Protein AF-A0AA87Y5L2-F1 (afdb_monomer_lite)

InterPro domains:
  IPR007296 Rv2567-like, DUF403 [PF04168] (9-224)
  IPR051680 ATP-dependent Glutamate--Cysteine Ligase Type 2 [PTHR34595] (16-225)

Foldseek 3Di:
DDPPPDDPPLSVLVVVVVVVVVVCVVCVVLNVLSVQLNPPLDDPPDDDDPVSVVVSVVSNVVSVVVVVVCLVPPDDPDPVSLLVQLVVLLVLLLQLLVLVLVQLQDDQPDQCCVSCVSLVNNVVLCVPPVDGDGQLSSLCLQDPPCVRCNHNLVSLCSNLVSQVVVCVPQNHALNVLRVVLSVVSNPDDRVQQRGHNRPVSNVSSVSSNVSSVVSNVRCCVRPPVVVVVVVVVVVD

Sequence (236 aa):
MVSPNEPGLARRQQHLVRIASQLHERLVDNWRALNRMVRPAARPGARPSQSEVMTILDDAASALVTLAGFALDGMTRDLGWRFMSIGRRLERLQFQSVVLQRALAMDENGNLEWLLELSDSIITYRARYRAQPEWLPVLDLLLRDGTNPRSILFQMDGILGALRKIAQTHGACGVELLEPLREEVLVLEPDADLNYANAHLSDLLNRIQVASAALSEQISVQFFSYTDGQQRSRRS

pLDDT: mean 82.39, std 17.87, range [31.11, 98.56]

Organism: NCBI:txid321983

Radius of gyration: 20.11 Å; chains: 1; bounding box: 51×47×49 Å

Secondary structure (DSSP, 8-state):
---TTS--HHHHHHHHHHHHHHTHHHHGGGHHHHHHHTS--S-TTPPPPHHHHHHHHHHHHHHHHHHHHHHHHTS-SSHHHHHHHHHHHHHHHHHHHHHHHHHHTS-TT---HHHHHHTT-HHHHHHHH-S---HHHHHHHHHT-TT-TTSHHHHHHHHHHHHHHHHHHH---SHHHHHHHHHHHHT--HHHHSSTT-HHHHHHHHHHHHHHHHHHHHHHHHHTTTHHHHHHHT--

Structure (mmCIF, N/CA/C/O backbone):
data_AF-A0AA87Y5L2-F1
#
_entry.id   AF-A0AA87Y5L2-F1
#
loop_
_atom_site.group_PDB
_atom_site.id
_atom_site.type_symbol
_atom_site.label_atom_id
_atom_site.label_alt_id
_atom_site.label_comp_id
_atom_site.label_asym_id
_atom_site.label_entity_id
_atom_site.label_seq_id
_atom_site.pdbx_PDB_ins_code
_atom_site.Cartn_x
_atom_site.Cartn_y
_atom_site.Cartn_z
_atom_site.occupancy
_atom_site.B_iso_or_equiv
_atom_site.auth_seq_id
_atom_site.auth_comp_id
_atom_site.auth_asym_id
_atom_site.auth_atom_id
_atom_site.pdbx_PDB_model_num
ATOM 1 N N . MET A 1 1 ? 4.135 23.583 -9.231 1.00 31.11 1 MET A N 1
ATOM 2 C CA . MET A 1 1 ? 3.077 24.499 -8.753 1.00 31.11 1 MET A CA 1
ATOM 3 C C . MET A 1 1 ? 2.273 23.726 -7.714 1.00 31.11 1 MET A C 1
ATOM 5 O O . MET A 1 1 ? 1.552 22.817 -8.090 1.00 31.11 1 MET A O 1
ATOM 9 N N . VAL A 1 2 ? 2.520 23.951 -6.420 1.00 34.78 2 VAL A N 1
ATOM 10 C CA . VAL A 1 2 ? 1.804 23.252 -5.333 1.00 34.78 2 VAL A CA 1
ATOM 11 C C . VAL A 1 2 ? 0.435 23.912 -5.185 1.00 34.78 2 VAL A C 1
ATOM 13 O O . VAL A 1 2 ? 0.368 25.135 -5.059 1.00 34.78 2 VAL A O 1
ATOM 16 N N . SER A 1 3 ? -0.644 23.132 -5.249 1.00 31.17 3 SER A N 1
ATOM 17 C CA . SER A 1 3 ? -2.006 23.641 -5.070 1.00 31.17 3 SER A CA 1
ATOM 18 C C . SER A 1 3 ? -2.150 24.324 -3.699 1.00 31.17 3 SER A C 1
ATOM 20 O O . SER A 1 3 ? -1.793 23.720 -2.687 1.00 31.17 3 SER A O 1
ATOM 22 N N . PRO A 1 4 ? -2.721 25.540 -3.617 1.00 39.78 4 PRO A N 1
ATOM 23 C CA . PRO A 1 4 ? -2.853 26.305 -2.368 1.00 39.78 4 PRO A CA 1
ATOM 24 C C . PRO A 1 4 ? -3.783 25.671 -1.313 1.00 39.78 4 PRO A C 1
ATOM 26 O O . PRO A 1 4 ? -3.906 26.202 -0.211 1.00 39.78 4 PRO A O 1
ATOM 29 N N . ASN A 1 5 ? -4.414 24.533 -1.627 1.00 42.03 5 ASN A N 1
ATOM 30 C CA . ASN A 1 5 ? -5.336 23.812 -0.747 1.00 42.03 5 ASN A CA 1
ATOM 31 C C . ASN A 1 5 ? -4.727 22.606 -0.018 1.00 42.03 5 ASN A C 1
ATOM 33 O O . ASN A 1 5 ? -5.412 22.022 0.820 1.00 42.03 5 ASN A O 1
ATOM 37 N N . GLU A 1 6 ? -3.470 22.226 -0.271 1.00 45.47 6 GLU A N 1
ATOM 38 C CA . GLU A 1 6 ? -2.861 21.161 0.528 1.00 45.47 6 GLU A CA 1
ATOM 39 C C . GLU A 1 6 ? -2.412 21.698 1.896 1.00 45.47 6 GLU A C 1
ATOM 41 O O . GLU A 1 6 ? -1.574 22.603 1.965 1.00 45.47 6 GLU A O 1
ATOM 46 N N . PRO A 1 7 ? -2.932 21.168 3.021 1.00 49.06 7 PRO A N 1
ATOM 47 C CA . PRO A 1 7 ? -2.423 21.538 4.329 1.00 49.06 7 PRO A CA 1
ATOM 48 C C . PRO A 1 7 ? -0.953 21.112 4.414 1.00 49.06 7 PRO A C 1
ATOM 50 O O . PRO A 1 7 ? -0.643 19.920 4.353 1.00 49.06 7 PRO A O 1
ATOM 53 N N . GLY A 1 8 ? -0.054 22.094 4.543 1.00 62.34 8 GLY A N 1
ATOM 54 C CA . GLY A 1 8 ? 1.379 21.856 4.715 1.00 62.34 8 GLY A CA 1
ATOM 55 C C . GLY A 1 8 ? 1.679 21.001 5.951 1.00 62.34 8 GLY A C 1
ATOM 56 O O . GLY A 1 8 ? 0.843 20.876 6.850 1.00 62.34 8 GLY A O 1
ATOM 57 N N . LEU A 1 9 ? 2.887 20.432 6.013 1.00 65.25 9 LEU A N 1
ATOM 58 C CA . LEU A 1 9 ? 3.315 19.492 7.060 1.00 65.25 9 LEU A CA 1
ATOM 59 C C . LEU A 1 9 ? 2.976 19.969 8.482 1.00 65.25 9 LEU A C 1
ATOM 61 O O . LEU A 1 9 ? 2.403 19.210 9.256 1.00 65.25 9 LEU A O 1
ATOM 65 N N . ALA A 1 10 ? 3.228 21.244 8.791 1.00 60.38 10 ALA A N 1
ATOM 66 C CA . ALA A 1 10 ? 2.908 21.834 10.092 1.00 60.38 10 ALA A CA 1
ATOM 67 C C . ALA A 1 10 ? 1.405 21.770 10.429 1.00 60.38 10 ALA A C 1
ATOM 69 O O . ALA A 1 10 ? 1.028 21.460 11.557 1.00 60.38 10 ALA A O 1
ATOM 70 N N . ARG A 1 11 ? 0.524 22.002 9.445 1.00 60.31 11 ARG A N 1
ATOM 71 C CA . ARG A 1 11 ? -0.933 21.911 9.630 1.00 60.31 11 ARG A CA 1
ATOM 72 C C . ARG A 1 11 ? -1.373 20.453 9.809 1.00 60.31 11 ARG A C 1
ATOM 74 O O . ARG A 1 11 ? -2.252 20.197 10.627 1.00 60.31 11 ARG A O 1
ATOM 81 N N . ARG A 1 12 ? -0.743 19.497 9.111 1.00 65.19 12 ARG A N 1
ATOM 82 C CA . ARG A 1 12 ? -0.992 18.053 9.308 1.00 65.19 12 ARG A CA 1
ATOM 83 C C . ARG A 1 12 ? -0.502 17.568 10.678 1.00 65.19 12 ARG A C 1
ATOM 85 O O . ARG A 1 12 ? -1.231 16.849 11.347 1.00 65.19 12 ARG A O 1
ATOM 92 N N . GLN A 1 13 ? 0.661 18.028 11.142 1.00 65.81 13 GLN A N 1
ATOM 93 C CA . GLN A 1 13 ? 1.181 17.746 12.488 1.00 65.81 13 GLN A CA 1
ATOM 94 C C . GLN A 1 13 ? 0.261 18.303 13.582 1.00 65.81 13 GLN A C 1
ATOM 96 O O . GLN A 1 13 ? -0.109 17.584 14.508 1.00 65.81 13 GLN A O 1
ATOM 101 N N . GLN A 1 14 ? -0.176 19.559 13.451 1.00 62.53 14 GLN A N 1
ATOM 102 C CA . GLN A 1 14 ? -1.134 20.172 14.378 1.00 62.53 14 GLN A CA 1
ATOM 103 C C . GLN A 1 14 ? -2.476 19.435 14.387 1.00 62.53 14 GLN A C 1
ATOM 105 O O . GLN A 1 14 ? -3.072 19.244 15.446 1.00 62.53 14 GLN A O 1
ATOM 110 N N . HIS A 1 15 ? -2.946 18.994 13.220 1.00 63.88 15 HIS A N 1
ATOM 111 C CA . HIS A 1 15 ? -4.168 18.208 13.109 1.00 63.88 15 HIS A CA 1
ATOM 112 C C . HIS A 1 15 ? -4.031 16.838 13.786 1.00 63.88 15 HIS A C 1
ATOM 114 O O . HIS A 1 15 ? -4.904 16.465 14.567 1.00 63.88 15 HIS A O 1
ATOM 120 N N . LEU A 1 16 ? -2.913 16.139 13.563 1.00 65.56 16 LEU A N 1
ATOM 121 C CA . LEU A 1 16 ? -2.606 14.854 14.194 1.00 65.56 16 LEU A CA 1
ATOM 122 C C . LEU A 1 16 ? -2.567 14.984 15.717 1.00 65.56 16 LEU A C 1
ATOM 124 O O . LEU A 1 16 ? -3.176 14.178 16.412 1.00 65.56 16 LEU A O 1
ATOM 128 N N . VAL A 1 17 ? -1.937 16.032 16.247 1.00 62.53 17 VAL A N 1
ATOM 129 C CA . VAL A 1 17 ? -1.895 16.261 17.698 1.00 62.53 17 VAL A CA 1
ATOM 130 C C . VAL A 1 17 ? -3.242 16.670 18.267 1.00 62.53 17 VAL A C 1
ATOM 132 O O . VAL A 1 17 ? -3.584 16.234 19.361 1.00 62.53 17 VAL A O 1
ATOM 135 N N . ARG A 1 18 ? -4.049 17.433 17.528 1.00 61.12 18 ARG A N 1
ATOM 136 C CA . ARG A 1 18 ? -5.422 17.748 17.935 1.00 61.12 18 ARG A CA 1
ATOM 137 C C . ARG A 1 18 ? -6.312 16.502 17.988 1.00 61.12 18 ARG A C 1
ATOM 139 O O . ARG A 1 18 ? -7.174 16.421 18.851 1.00 61.12 18 ARG A O 1
ATOM 146 N N . ILE A 1 19 ? -6.121 15.542 17.087 1.00 62.47 19 ILE A N 1
ATOM 147 C CA . ILE A 1 19 ? -6.834 14.257 17.146 1.00 62.47 19 ILE A CA 1
ATOM 148 C C . ILE A 1 19 ? -6.275 13.397 18.288 1.00 62.47 19 ILE A C 1
ATOM 150 O O . ILE A 1 19 ? -7.030 12.833 19.075 1.00 62.47 19 ILE A O 1
ATOM 154 N N . ALA A 1 20 ? -4.952 13.339 18.443 1.00 57.88 20 ALA A N 1
ATOM 155 C CA . ALA A 1 20 ? -4.311 12.571 19.507 1.00 57.88 20 ALA A CA 1
ATOM 156 C C . ALA A 1 20 ? -4.646 13.104 20.913 1.00 57.88 20 ALA A C 1
ATOM 158 O O . ALA A 1 20 ? -4.743 12.323 21.856 1.00 57.88 20 ALA A O 1
ATOM 159 N N . SER A 1 21 ? -4.878 14.412 21.059 1.00 54.91 21 SER A N 1
ATOM 160 C CA . SER A 1 21 ? -5.303 15.038 22.317 1.00 54.91 21 SER A CA 1
ATOM 161 C C . SER A 1 21 ? -6.722 14.648 22.729 1.00 54.91 21 SER A C 1
ATOM 163 O O . SER A 1 21 ? -7.012 14.573 23.919 1.00 54.91 21 SER A O 1
ATOM 165 N N . GLN A 1 22 ? -7.591 14.319 21.771 1.00 53.22 22 GLN A N 1
ATOM 166 C CA . GLN A 1 22 ? -8.923 13.769 22.044 1.00 53.22 22 GLN A CA 1
ATOM 167 C C . GLN A 1 22 ? -8.862 12.305 22.510 1.00 53.22 22 GLN A C 1
ATOM 169 O O . GLN A 1 22 ? -9.808 11.810 23.115 1.00 53.22 22 GLN A O 1
ATOM 174 N N . LEU A 1 23 ? -7.733 11.628 22.280 1.00 52.72 23 LEU A N 1
ATOM 175 C CA . LEU A 1 23 ? -7.451 10.250 22.693 1.00 52.72 23 LEU A CA 1
ATOM 176 C C . LEU A 1 23 ? -6.459 10.183 23.871 1.00 52.72 23 LEU A C 1
ATOM 178 O O . LEU A 1 23 ? -5.861 9.134 24.112 1.00 52.72 23 LEU A O 1
ATOM 182 N N . HIS A 1 24 ? -6.280 11.292 24.603 1.00 48.66 24 HIS A N 1
ATOM 183 C CA . HIS A 1 24 ? -5.260 11.467 25.644 1.00 48.66 24 HIS A CA 1
ATOM 184 C C . HIS A 1 24 ? -5.233 10.329 26.679 1.00 48.66 24 HIS A C 1
ATOM 186 O O . HIS A 1 24 ? -4.154 9.855 27.019 1.00 48.66 24 HIS A O 1
ATOM 192 N N . GLU A 1 25 ? -6.394 9.815 27.102 1.00 52.91 25 GLU A N 1
ATOM 193 C CA . GLU A 1 25 ? -6.503 8.700 28.064 1.00 52.91 25 GLU A CA 1
ATOM 194 C C . GLU A 1 25 ? -5.850 7.393 27.579 1.00 52.91 25 GLU A C 1
ATOM 196 O O . GLU A 1 25 ? -5.416 6.583 28.392 1.00 52.91 25 GLU A O 1
ATOM 201 N N . ARG A 1 26 ? -5.728 7.192 26.261 1.00 53.81 26 ARG A N 1
ATOM 202 C CA . ARG A 1 26 ? -5.111 6.002 25.645 1.00 53.81 26 ARG A CA 1
ATOM 203 C C . ARG A 1 26 ? -3.651 6.215 25.230 1.00 53.81 26 ARG A C 1
ATOM 205 O O . ARG A 1 26 ? -2.996 5.270 24.800 1.00 53.81 26 ARG A O 1
ATOM 212 N N . LEU A 1 27 ? -3.149 7.448 25.324 1.00 55.78 27 LEU A N 1
ATOM 213 C CA . LEU A 1 27 ? -1.828 7.868 24.839 1.00 55.78 27 LEU A CA 1
ATOM 214 C C . LEU A 1 27 ? -0.964 8.512 25.933 1.00 55.78 27 LEU A C 1
ATOM 216 O O . LEU A 1 27 ? 0.071 9.091 25.605 1.00 55.78 27 LEU A O 1
ATOM 220 N N . VAL A 1 28 ? -1.358 8.408 27.208 1.00 55.34 28 VAL A N 1
ATOM 221 C CA . VAL A 1 28 ? -0.691 9.057 28.355 1.00 55.34 28 VAL A CA 1
ATOM 222 C C . VAL A 1 28 ? 0.827 8.825 28.347 1.00 55.34 28 VAL A C 1
ATOM 224 O O . VAL A 1 28 ? 1.592 9.786 28.454 1.00 55.34 28 VAL A O 1
ATOM 227 N N . ASP A 1 29 ? 1.272 7.592 28.092 1.00 55.00 29 ASP A N 1
ATOM 228 C CA . ASP A 1 29 ? 2.701 7.239 28.071 1.00 55.00 29 ASP A CA 1
ATOM 229 C C . ASP A 1 29 ? 3.460 7.802 26.850 1.00 55.00 29 ASP A C 1
ATOM 231 O O . ASP A 1 29 ? 4.673 8.011 26.897 1.00 55.00 29 ASP A O 1
ATOM 235 N N . ASN A 1 30 ? 2.747 8.145 25.772 1.00 58.91 30 ASN A N 1
ATOM 236 C CA . ASN A 1 30 ? 3.315 8.616 24.501 1.00 58.91 30 ASN A CA 1
ATOM 237 C C . ASN A 1 30 ? 3.055 10.098 24.216 1.00 58.91 30 ASN A C 1
ATOM 239 O O . ASN A 1 30 ? 3.535 10.641 23.217 1.00 58.91 30 ASN A O 1
ATOM 243 N N . TRP A 1 31 ? 2.358 10.788 25.118 1.00 62.88 31 TRP A N 1
ATOM 244 C CA . TRP A 1 31 ? 2.086 12.219 25.031 1.00 62.88 31 TRP A CA 1
ATOM 245 C C . TRP A 1 31 ? 3.374 13.044 24.907 1.00 62.88 31 TRP A C 1
ATOM 247 O O . TRP A 1 31 ? 3.427 14.053 24.207 1.00 62.88 31 TRP A O 1
ATOM 257 N N . ARG A 1 32 ? 4.469 12.578 25.522 1.00 62.88 32 ARG A N 1
ATOM 258 C CA . ARG A 1 32 ? 5.801 13.190 25.382 1.00 62.88 32 ARG A CA 1
ATOM 259 C C . ARG A 1 32 ? 6.371 13.072 23.966 1.00 62.88 32 ARG A C 1
ATOM 261 O O . ARG A 1 32 ? 7.026 14.011 23.525 1.00 62.88 32 ARG A O 1
ATOM 268 N N . ALA A 1 33 ? 6.131 11.967 23.258 1.00 64.38 33 ALA A N 1
ATOM 269 C CA . ALA A 1 33 ? 6.569 11.800 21.871 1.00 64.38 33 ALA A CA 1
ATOM 270 C C . ALA A 1 33 ? 5.781 12.724 20.930 1.00 64.38 33 ALA A C 1
ATOM 272 O O . ALA A 1 33 ? 6.383 13.441 20.137 1.00 64.38 33 ALA A O 1
ATOM 273 N N . LEU A 1 34 ? 4.458 12.806 21.104 1.00 64.38 34 LEU A N 1
ATOM 274 C CA . LEU A 1 34 ? 3.600 13.742 20.364 1.00 64.38 34 LEU A CA 1
ATOM 275 C C . LEU A 1 34 ? 3.981 15.206 20.614 1.00 64.38 34 LEU A C 1
ATOM 277 O O . LEU A 1 34 ? 4.082 15.991 19.675 1.00 64.38 34 LEU A O 1
ATOM 281 N N . ASN A 1 35 ? 4.265 15.575 21.865 1.00 66.69 35 ASN A N 1
ATOM 282 C CA . ASN A 1 35 ? 4.694 16.933 22.196 1.00 66.69 35 ASN A CA 1
ATOM 283 C C . ASN A 1 35 ? 6.054 17.296 21.590 1.00 66.69 35 ASN A C 1
ATOM 285 O O . ASN A 1 35 ? 6.278 18.473 21.323 1.00 66.69 35 ASN A O 1
ATOM 289 N N . ARG A 1 36 ? 6.952 16.328 21.349 1.00 65.94 36 ARG A N 1
ATOM 290 C CA . ARG A 1 36 ? 8.207 16.583 20.620 1.00 65.94 36 ARG A CA 1
ATOM 291 C C . ARG A 1 36 ? 7.951 16.952 19.156 1.00 65.94 36 ARG A C 1
ATOM 293 O O . ARG A 1 36 ? 8.591 17.877 18.680 1.00 65.94 36 ARG A O 1
ATOM 300 N N . MET A 1 37 ? 6.953 16.349 18.499 1.00 62.84 37 MET A N 1
ATOM 301 C CA . MET A 1 37 ? 6.578 16.687 17.110 1.00 62.84 37 MET A CA 1
ATOM 302 C C . MET A 1 37 ? 6.060 18.116 16.932 1.00 62.84 37 MET A C 1
ATOM 304 O O . MET A 1 37 ? 6.153 18.670 15.844 1.00 62.84 37 MET A O 1
ATOM 308 N N . VAL A 1 38 ? 5.443 18.688 17.970 1.00 62.25 38 VAL A N 1
ATOM 309 C CA . VAL A 1 38 ? 4.757 19.994 17.895 1.00 62.25 38 VAL A CA 1
ATOM 310 C C . VAL A 1 38 ? 5.613 21.122 18.448 1.00 62.25 38 VAL A C 1
ATOM 312 O O . VAL A 1 38 ? 5.190 22.278 18.425 1.00 62.25 38 VAL A O 1
ATOM 315 N N . ARG A 1 39 ? 6.828 20.830 18.932 1.00 63.47 39 ARG A N 1
ATOM 316 C CA . ARG A 1 39 ? 7.730 21.894 19.370 1.00 63.47 39 ARG A CA 1
ATOM 317 C C . ARG A 1 39 ? 8.013 22.815 18.182 1.00 63.47 39 ARG A C 1
ATOM 319 O O . ARG A 1 39 ? 8.539 22.352 17.172 1.00 63.47 39 ARG A O 1
ATOM 326 N N . PRO A 1 40 ? 7.668 24.112 18.272 1.00 56.47 40 PRO A N 1
ATOM 327 C CA . PRO A 1 40 ? 7.982 25.042 17.205 1.00 56.47 40 PRO A CA 1
ATOM 328 C C . PRO A 1 40 ? 9.503 25.157 17.113 1.00 56.47 40 PRO A C 1
ATOM 330 O O . PRO A 1 40 ? 10.129 25.681 18.031 1.00 56.47 40 PRO A O 1
ATOM 333 N N . ALA A 1 41 ? 10.101 24.666 16.027 1.00 56.31 41 ALA A N 1
ATOM 334 C CA . ALA A 1 41 ? 11.533 24.867 15.802 1.00 56.31 41 ALA A CA 1
ATOM 335 C C . ALA A 1 41 ? 11.844 26.274 15.266 1.00 56.31 41 ALA A C 1
ATOM 337 O O . ALA A 1 41 ? 12.986 26.709 15.325 1.00 56.31 41 ALA A O 1
ATOM 338 N N . ALA A 1 42 ? 10.833 27.003 14.777 1.00 58.16 42 ALA A N 1
ATOM 339 C CA . ALA A 1 42 ? 10.985 28.349 14.236 1.00 58.16 42 ALA A CA 1
ATOM 340 C C . ALA A 1 42 ? 10.257 29.396 15.089 1.00 58.16 42 ALA A C 1
ATOM 342 O O . ALA A 1 42 ? 9.152 29.169 15.591 1.00 58.16 42 ALA A O 1
ATOM 343 N N . ARG A 1 43 ? 10.865 30.583 15.203 1.00 61.34 43 ARG A N 1
ATOM 344 C CA . ARG A 1 43 ? 10.218 31.762 15.793 1.00 61.34 43 ARG A CA 1
ATOM 345 C C . ARG A 1 43 ? 8.995 32.166 14.953 1.00 61.34 43 ARG A C 1
ATOM 347 O O . ARG A 1 43 ? 9.075 32.116 13.723 1.00 61.34 43 ARG A O 1
ATOM 354 N N . PRO A 1 44 ? 7.889 32.617 15.574 1.00 58.78 44 PRO A N 1
ATOM 355 C CA . PRO A 1 44 ? 6.738 33.132 14.837 1.00 58.78 44 PRO A CA 1
ATOM 356 C C . PRO A 1 44 ? 7.167 34.217 13.837 1.00 58.78 44 PRO A C 1
ATOM 358 O O . PRO A 1 44 ? 7.807 35.193 14.222 1.00 58.78 44 PRO A O 1
ATOM 361 N N . GLY A 1 45 ? 6.841 34.032 12.555 1.00 64.00 45 GLY A N 1
ATOM 362 C CA . GLY A 1 45 ? 7.152 34.987 11.482 1.00 64.00 45 GLY A CA 1
ATOM 363 C C . GLY A 1 45 ? 8.503 34.802 10.772 1.00 64.00 45 GLY A C 1
ATOM 364 O O . GLY A 1 45 ? 8.743 35.490 9.783 1.00 64.00 45 GLY A O 1
ATOM 365 N N . ALA A 1 46 ? 9.362 33.872 11.203 1.00 72.00 46 ALA A N 1
ATOM 366 C CA . ALA A 1 46 ? 10.616 33.557 10.513 1.00 72.00 46 ALA A CA 1
ATOM 367 C C . ALA A 1 46 ? 10.460 32.343 9.580 1.00 72.00 46 ALA A C 1
ATOM 369 O O . ALA A 1 46 ? 9.803 31.360 9.929 1.00 72.00 46 ALA A O 1
ATOM 370 N N . ARG A 1 47 ? 11.087 32.386 8.394 1.00 74.62 47 ARG A N 1
ATOM 371 C CA . ARG A 1 47 ? 11.259 31.180 7.569 1.00 74.62 47 ARG A CA 1
ATOM 372 C C . ARG A 1 47 ? 12.353 30.315 8.206 1.00 74.62 47 ARG A C 1
ATOM 374 O O . ARG A 1 47 ? 13.443 30.847 8.411 1.00 74.62 47 ARG A O 1
ATOM 381 N N . PRO A 1 48 ? 12.093 29.031 8.502 1.00 76.12 48 PRO A N 1
ATOM 382 C CA . PRO A 1 48 ? 13.127 28.147 9.016 1.00 76.12 48 PRO A CA 1
ATOM 383 C C . PRO A 1 48 ? 14.233 27.971 7.972 1.00 76.12 48 PRO A C 1
ATOM 385 O O . PRO A 1 48 ? 13.969 27.846 6.773 1.00 76.12 48 PRO A O 1
ATOM 388 N N . SER A 1 49 ? 15.474 27.965 8.437 1.00 83.44 49 SER A N 1
ATOM 389 C CA . SER A 1 49 ? 16.638 27.517 7.682 1.00 83.44 49 SER A CA 1
ATOM 390 C C . SER A 1 49 ? 16.504 26.040 7.304 1.00 83.44 49 SER A C 1
ATOM 392 O O . SER A 1 49 ? 15.750 25.286 7.918 1.00 83.44 49 SER A O 1
ATOM 394 N N . GLN A 1 50 ? 17.273 25.592 6.309 1.00 82.19 50 GLN A N 1
ATOM 395 C CA . GLN A 1 50 ? 17.292 24.182 5.908 1.00 82.19 50 GLN A CA 1
ATOM 396 C C . GLN A 1 50 ? 17.627 23.250 7.086 1.00 82.19 50 GLN A C 1
ATOM 398 O O . GLN A 1 50 ? 16.981 22.222 7.245 1.00 82.19 50 GLN A O 1
ATOM 403 N N . SER A 1 51 ? 18.581 23.635 7.939 1.00 83.31 51 SER A N 1
ATOM 404 C CA . SER A 1 51 ? 18.958 22.868 9.137 1.00 83.31 51 SER A CA 1
ATOM 405 C C . SER A 1 51 ? 17.806 22.746 10.144 1.00 83.31 51 SER A C 1
ATOM 407 O O . SER A 1 51 ? 17.542 21.665 10.672 1.00 83.31 51 SER A O 1
ATOM 409 N N . GLU A 1 52 ? 17.049 23.828 10.354 1.00 80.75 52 GLU A N 1
ATOM 410 C CA . GLU A 1 52 ? 15.858 23.805 11.211 1.00 80.75 52 GLU A CA 1
ATOM 411 C C . GLU A 1 52 ? 14.755 22.925 10.611 1.00 80.75 52 GLU A C 1
ATOM 413 O O . GLU A 1 52 ? 14.127 22.161 11.340 1.00 80.75 52 GLU A O 1
ATOM 418 N N . VAL A 1 53 ? 14.542 22.971 9.289 1.00 80.94 53 VAL A N 1
ATOM 419 C CA . VAL A 1 53 ? 13.588 22.078 8.607 1.00 80.94 53 VAL A CA 1
ATOM 420 C C . VAL A 1 53 ? 13.993 20.613 8.766 1.00 80.94 53 VAL A C 1
ATOM 422 O O . VAL A 1 53 ? 13.135 19.794 9.084 1.00 80.94 53 VAL A O 1
ATOM 425 N N . MET A 1 54 ? 15.276 20.284 8.595 1.00 80.31 54 MET A N 1
ATOM 426 C CA . MET A 1 54 ? 15.773 18.917 8.793 1.00 80.31 54 MET A CA 1
ATOM 427 C C . MET A 1 54 ? 15.553 18.448 10.231 1.00 80.31 54 MET A C 1
ATOM 429 O O . MET A 1 54 ? 14.979 17.386 10.437 1.00 80.31 54 MET A O 1
ATOM 433 N N . THR A 1 55 ? 15.876 19.287 11.218 1.00 81.44 55 THR A N 1
ATOM 434 C CA . THR A 1 55 ? 15.623 18.980 12.636 1.00 81.44 55 THR A CA 1
ATOM 435 C C . THR A 1 55 ? 14.138 18.710 12.907 1.00 81.44 55 THR A C 1
ATOM 437 O O . THR A 1 55 ? 13.801 17.740 13.579 1.00 81.44 55 THR A O 1
ATOM 440 N N . ILE A 1 56 ? 13.228 19.522 12.347 1.00 78.00 56 ILE A N 1
ATOM 441 C CA . ILE A 1 56 ? 11.775 19.303 12.480 1.00 78.00 56 ILE A CA 1
ATOM 442 C C . ILE A 1 56 ? 11.362 17.951 11.891 1.00 78.00 56 ILE A C 1
ATOM 444 O O . ILE A 1 56 ? 10.524 17.253 12.467 1.00 78.00 56 ILE A O 1
ATOM 448 N N . LEU A 1 57 ? 11.892 17.605 10.716 1.00 79.56 57 LEU A N 1
ATOM 449 C CA . LEU A 1 57 ? 11.578 16.348 10.043 1.00 79.56 57 LEU A CA 1
ATOM 450 C C . LEU A 1 57 ? 12.094 15.151 10.843 1.00 79.56 57 LEU A C 1
ATOM 452 O O . LEU A 1 57 ? 11.343 14.192 11.018 1.00 79.56 57 LEU A O 1
ATOM 456 N N . ASP A 1 58 ? 13.307 15.235 11.384 1.00 80.19 58 ASP A N 1
ATOM 457 C CA . ASP A 1 58 ? 13.915 14.186 12.205 1.00 80.19 58 ASP A CA 1
ATOM 458 C C . ASP A 1 58 ? 13.150 13.981 13.520 1.00 80.19 58 ASP A C 1
ATOM 460 O O . ASP A 1 58 ? 12.825 12.846 13.884 1.00 80.19 58 ASP A O 1
ATOM 464 N N . ASP A 1 59 ? 12.768 15.065 14.201 1.00 78.69 59 ASP A N 1
ATOM 465 C CA . ASP A 1 59 ? 11.948 15.003 15.416 1.00 78.69 59 ASP A CA 1
ATOM 466 C C . ASP A 1 59 ? 10.566 14.396 15.134 1.00 78.69 59 ASP A C 1
ATOM 468 O O . ASP A 1 59 ? 10.066 13.560 15.899 1.00 78.69 59 ASP A O 1
ATOM 472 N N . ALA A 1 60 ? 9.947 14.777 14.012 1.00 76.69 60 ALA A N 1
ATOM 473 C CA . ALA A 1 60 ? 8.673 14.218 13.581 1.00 76.69 60 ALA A CA 1
ATOM 474 C C . ALA A 1 60 ? 8.792 12.726 13.247 1.00 76.69 60 ALA A C 1
ATOM 476 O O . ALA A 1 60 ? 7.962 11.933 13.697 1.00 76.69 60 ALA A O 1
ATOM 477 N N . ALA A 1 61 ? 9.827 12.331 12.506 1.00 78.31 61 ALA A N 1
ATOM 478 C CA . ALA A 1 61 ? 10.089 10.942 12.152 1.00 78.31 61 ALA A CA 1
ATOM 479 C C . ALA A 1 61 ? 10.333 10.087 13.403 1.00 78.31 61 ALA A C 1
ATOM 481 O O . ALA A 1 61 ? 9.695 9.048 13.574 1.00 78.31 61 ALA A O 1
ATOM 482 N N . SER A 1 62 ? 11.177 10.555 14.324 1.00 78.62 62 SER A N 1
ATOM 483 C CA . SER A 1 62 ? 11.490 9.872 15.585 1.00 78.62 62 SER A CA 1
ATOM 484 C C . SER A 1 62 ? 10.243 9.632 16.443 1.00 78.62 62 SER A C 1
ATOM 486 O O . SER A 1 62 ? 10.007 8.533 16.962 1.00 78.62 62 SER A O 1
ATOM 488 N N . ALA A 1 63 ? 9.375 10.636 16.553 1.00 74.56 63 ALA A N 1
ATOM 489 C CA . ALA A 1 63 ? 8.124 10.498 17.281 1.00 74.56 63 ALA A CA 1
ATOM 490 C C . ALA A 1 63 ? 7.121 9.568 16.583 1.00 74.56 63 ALA A C 1
ATOM 492 O O . ALA A 1 63 ? 6.465 8.780 17.265 1.00 74.56 63 ALA A O 1
ATOM 493 N N . LEU A 1 64 ? 7.024 9.601 15.250 1.00 76.31 64 LEU A N 1
ATOM 494 C CA . LEU A 1 64 ? 6.191 8.666 14.486 1.00 76.31 64 LEU A CA 1
ATOM 495 C C . LEU A 1 64 ? 6.672 7.221 14.645 1.00 76.31 64 LEU A C 1
ATOM 497 O O . LEU A 1 64 ? 5.843 6.332 14.833 1.00 76.31 64 LEU A O 1
ATOM 501 N N . VAL A 1 65 ? 7.987 6.982 14.639 1.00 78.88 65 VAL A N 1
ATOM 502 C CA . VAL A 1 65 ? 8.578 5.661 14.916 1.00 78.88 65 VAL A CA 1
ATOM 503 C C . VAL A 1 65 ? 8.232 5.201 16.331 1.00 78.88 65 VAL A C 1
ATOM 505 O O . VAL A 1 65 ? 7.779 4.073 16.515 1.00 78.88 65 VAL A O 1
ATOM 508 N N . THR A 1 66 ? 8.359 6.088 17.321 1.00 77.69 66 THR A N 1
ATOM 509 C CA . THR A 1 66 ? 7.993 5.789 18.716 1.00 77.69 66 THR A CA 1
ATOM 510 C C . THR A 1 66 ? 6.510 5.412 18.835 1.00 77.69 66 THR A C 1
ATOM 512 O O . THR A 1 66 ? 6.166 4.391 19.430 1.00 77.69 66 THR A O 1
ATOM 515 N N . LEU A 1 67 ? 5.620 6.203 18.227 1.00 73.50 67 LEU A N 1
ATOM 516 C CA . LEU A 1 67 ? 4.178 5.945 18.219 1.00 73.50 67 LEU A CA 1
ATOM 517 C C . LEU A 1 67 ? 3.824 4.652 17.480 1.00 73.50 67 LEU A C 1
ATOM 519 O O . LEU A 1 67 ? 2.933 3.923 17.915 1.00 73.50 67 LEU A O 1
ATOM 523 N N . ALA A 1 68 ? 4.513 4.352 16.377 1.00 76.81 68 ALA A N 1
ATOM 524 C CA . ALA A 1 68 ? 4.325 3.114 15.633 1.00 76.81 68 ALA A CA 1
ATOM 525 C C . ALA A 1 68 ? 4.734 1.889 16.462 1.00 76.81 68 ALA A C 1
ATOM 527 O O . ALA A 1 68 ? 3.986 0.913 16.471 1.00 76.81 68 ALA A O 1
ATOM 528 N N . GLY A 1 69 ? 5.854 1.956 17.191 1.00 77.75 69 GLY A N 1
ATOM 529 C CA . GLY A 1 69 ? 6.288 0.901 18.112 1.00 77.75 69 GLY A CA 1
ATOM 530 C C . GLY A 1 69 ? 5.265 0.648 19.219 1.00 77.75 69 GLY A C 1
ATOM 531 O O . GLY A 1 69 ? 4.843 -0.484 19.434 1.00 77.75 69 GLY A O 1
ATOM 532 N N . PHE A 1 70 ? 4.748 1.710 19.841 1.00 75.06 70 PHE A N 1
ATOM 533 C CA . PHE A 1 70 ? 3.670 1.567 20.822 1.00 75.06 70 PHE A CA 1
ATOM 534 C C . PHE A 1 70 ? 2.397 0.959 20.224 1.00 75.06 70 PHE A C 1
ATOM 536 O O . PHE A 1 70 ? 1.793 0.070 20.817 1.00 75.06 70 PHE A O 1
ATOM 543 N N . ALA A 1 71 ? 1.969 1.427 19.051 1.00 74.00 71 ALA A N 1
ATOM 544 C CA . ALA A 1 71 ? 0.786 0.879 18.397 1.00 74.00 71 ALA A CA 1
ATOM 545 C C . ALA A 1 71 ? 0.964 -0.601 18.027 1.00 74.00 71 ALA A C 1
ATOM 547 O O . ALA A 1 71 ? -0.021 -1.333 17.957 1.00 74.00 71 ALA A O 1
ATOM 548 N N . LEU A 1 72 ? 2.196 -1.038 17.765 1.00 75.19 72 LEU A N 1
ATOM 549 C CA . LEU A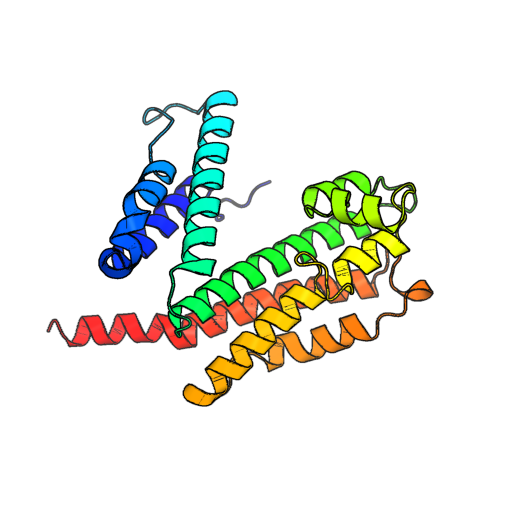 1 72 ? 2.509 -2.427 17.455 1.00 75.19 72 LEU A CA 1
ATOM 550 C C . LEU A 1 72 ? 2.460 -3.318 18.706 1.00 75.19 72 LEU A C 1
ATOM 552 O O . LEU A 1 72 ? 1.817 -4.369 18.661 1.00 75.19 72 LEU A O 1
ATOM 556 N N . ASP A 1 73 ? 3.077 -2.877 19.806 1.00 77.06 73 ASP A N 1
ATOM 557 C CA . ASP A 1 73 ? 3.317 -3.724 20.984 1.00 77.06 73 ASP A CA 1
ATOM 558 C C . ASP A 1 73 ? 2.348 -3.467 22.147 1.00 77.06 73 ASP A C 1
ATOM 560 O O . ASP A 1 73 ? 1.925 -4.402 22.828 1.00 77.06 73 ASP A O 1
ATOM 564 N N . GLY A 1 74 ? 1.984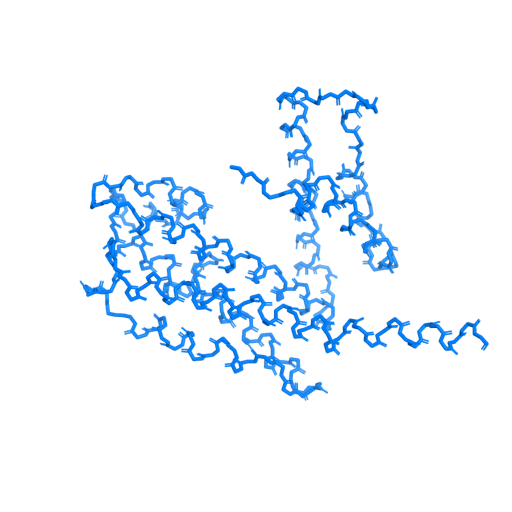 -2.206 22.384 1.00 69.12 74 GLY A N 1
ATOM 565 C CA . GLY A 1 74 ? 1.237 -1.769 23.568 1.00 69.12 74 GLY A CA 1
ATOM 566 C C . GLY A 1 74 ? -0.271 -1.627 23.365 1.00 69.12 74 GLY A C 1
ATOM 567 O O . GLY A 1 74 ? -1.032 -1.647 24.333 1.00 69.12 74 GLY A O 1
ATOM 568 N N . MET A 1 75 ? -0.738 -1.486 22.124 1.00 75.25 75 MET A N 1
ATOM 569 C CA . MET A 1 75 ? -2.157 -1.260 21.854 1.00 75.25 75 MET A CA 1
ATOM 570 C C . MET A 1 75 ? -2.937 -2.582 21.803 1.00 75.25 75 MET A C 1
ATOM 572 O O . MET A 1 75 ? -2.574 -3.528 21.100 1.00 75.25 75 MET A O 1
ATOM 576 N N . THR A 1 76 ? -4.061 -2.644 22.524 1.00 79.75 76 THR A N 1
ATOM 577 C CA . THR A 1 76 ? -5.005 -3.763 22.385 1.00 79.75 76 THR A CA 1
ATOM 578 C C . THR A 1 76 ? -5.502 -3.818 20.942 1.00 79.75 76 THR A C 1
ATOM 580 O O . THR A 1 76 ? -5.761 -2.783 20.335 1.00 79.75 76 THR A O 1
ATOM 583 N N . ARG A 1 77 ? -5.662 -5.026 20.389 1.00 84.25 77 ARG A N 1
ATOM 584 C CA . ARG A 1 77 ? -6.060 -5.276 18.986 1.00 84.25 77 ARG A CA 1
ATOM 585 C C . ARG A 1 77 ? -7.562 -5.023 18.748 1.00 84.25 77 ARG A C 1
ATOM 587 O O . ARG A 1 77 ? -8.256 -5.833 18.125 1.00 84.25 77 ARG A O 1
ATOM 594 N N . ASP A 1 78 ? -8.050 -3.914 19.294 1.00 84.12 78 A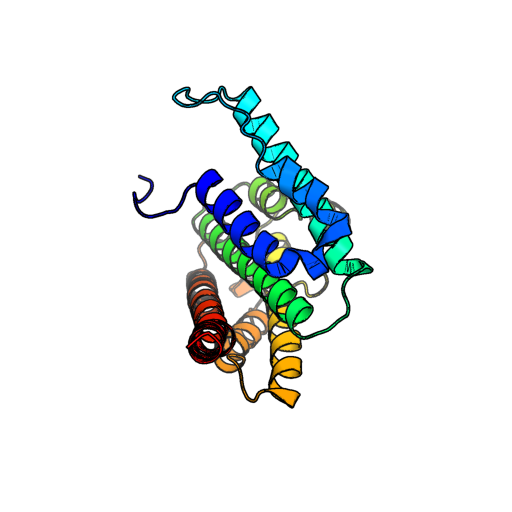SP A N 1
ATOM 595 C CA . ASP A 1 78 ? -9.419 -3.422 19.229 1.00 84.12 78 ASP A CA 1
ATOM 596 C C . ASP A 1 78 ? -9.705 -2.705 17.896 1.00 84.12 78 ASP A C 1
ATOM 598 O O . ASP A 1 78 ? -8.889 -2.694 16.968 1.00 84.12 78 ASP A O 1
ATOM 602 N N . LEU A 1 79 ? -10.903 -2.130 17.772 1.00 85.81 79 LEU A N 1
ATOM 603 C CA . LEU A 1 79 ? -11.336 -1.445 16.556 1.00 85.81 79 LEU A CA 1
ATOM 604 C C . LEU A 1 79 ? -10.458 -0.222 16.221 1.00 85.81 79 LEU A C 1
ATOM 606 O O . LEU A 1 79 ? -10.127 -0.006 15.056 1.00 85.81 79 LEU A O 1
ATOM 610 N N . GLY A 1 80 ? -10.011 0.528 17.233 1.00 83.25 80 GLY A N 1
ATOM 611 C CA . GLY A 1 80 ? -9.128 1.679 17.041 1.00 83.25 80 GLY A CA 1
ATOM 612 C C . GLY A 1 80 ? -7.782 1.271 16.444 1.00 83.25 80 GLY A C 1
ATOM 613 O O . GLY A 1 80 ? -7.296 1.910 15.507 1.00 83.25 80 GLY A O 1
ATOM 614 N N . TRP A 1 81 ? -7.211 0.159 16.917 1.00 86.31 81 TRP A N 1
ATOM 615 C CA . TRP A 1 81 ? -5.965 -0.380 16.367 1.00 86.31 81 TRP A CA 1
ATOM 616 C C . TRP A 1 81 ? -6.117 -0.795 14.902 1.00 86.31 81 TRP A C 1
ATOM 618 O O . TRP A 1 81 ? -5.217 -0.571 14.086 1.00 86.31 81 TRP A O 1
ATOM 628 N N . ARG A 1 82 ? -7.267 -1.381 14.546 1.00 89.00 82 ARG A N 1
ATOM 629 C CA . ARG A 1 82 ? -7.567 -1.795 13.167 1.00 89.00 82 ARG A CA 1
ATOM 630 C C . ARG A 1 82 ? -7.676 -0.597 12.237 1.00 89.00 82 ARG A C 1
ATOM 632 O O . ARG A 1 82 ? -7.022 -0.615 11.200 1.00 89.00 82 ARG A O 1
ATOM 639 N N . PHE A 1 83 ? -8.417 0.447 12.613 1.00 89.94 83 PHE A N 1
ATOM 640 C CA . PHE A 1 83 ? -8.524 1.659 11.795 1.00 89.94 83 PHE A CA 1
ATOM 641 C C . PHE A 1 83 ? -7.186 2.374 11.636 1.00 89.94 83 PHE A C 1
ATOM 643 O O . PHE A 1 83 ? -6.822 2.729 10.519 1.00 89.94 83 PHE A O 1
ATOM 650 N N . MET A 1 84 ? -6.403 2.502 12.710 1.00 86.88 84 MET A N 1
ATOM 651 C CA . MET A 1 84 ? -5.051 3.060 12.626 1.00 86.88 84 MET A CA 1
ATOM 652 C C . MET A 1 84 ? -4.161 2.231 11.686 1.00 86.88 84 MET A C 1
ATOM 654 O O . MET A 1 84 ? -3.411 2.776 10.876 1.00 86.88 84 MET A O 1
ATOM 658 N N . SER A 1 85 ? -4.246 0.903 11.782 1.00 89.19 85 SER A N 1
ATOM 659 C CA . SER A 1 85 ? -3.493 0.002 10.913 1.00 89.19 85 SER A CA 1
ATOM 660 C C . SER A 1 85 ? -3.928 0.116 9.454 1.00 89.19 85 SER A C 1
ATOM 662 O O . SER A 1 85 ? -3.059 0.143 8.589 1.00 89.19 85 SER A O 1
ATOM 664 N N . ILE A 1 86 ? -5.229 0.230 9.173 1.00 94.06 86 ILE A N 1
ATOM 665 C CA . ILE A 1 86 ? -5.753 0.460 7.820 1.00 94.06 86 ILE A CA 1
ATOM 666 C C . ILE A 1 86 ? -5.269 1.809 7.283 1.00 94.06 86 ILE A C 1
ATOM 668 O O . ILE A 1 86 ? -4.704 1.838 6.197 1.00 94.06 86 ILE A O 1
ATOM 672 N N . GLY A 1 87 ? -5.399 2.894 8.053 1.00 92.19 87 GLY A N 1
ATOM 673 C CA . GLY A 1 87 ? -4.972 4.235 7.640 1.00 92.19 87 GLY A CA 1
ATOM 674 C C . GLY A 1 87 ? -3.501 4.281 7.225 1.00 92.19 87 GLY A C 1
ATOM 675 O O . GLY A 1 87 ? -3.186 4.701 6.116 1.00 92.19 87 GLY A O 1
ATOM 676 N N . ARG A 1 88 ? -2.594 3.723 8.041 1.00 90.88 88 ARG A N 1
ATOM 677 C CA . ARG A 1 88 ? -1.164 3.641 7.681 1.00 90.88 88 ARG A CA 1
ATOM 678 C C . ARG A 1 88 ? -0.906 2.831 6.413 1.00 90.88 88 ARG A C 1
ATOM 680 O O . ARG A 1 88 ? 0.027 3.130 5.672 1.00 90.88 88 ARG A O 1
ATOM 687 N N . ARG A 1 89 ? -1.664 1.755 6.200 1.00 95.69 89 ARG A N 1
ATOM 688 C CA . ARG A 1 89 ? -1.519 0.918 5.004 1.00 95.69 89 ARG A CA 1
ATOM 689 C C . ARG A 1 89 ? -2.053 1.633 3.767 1.00 95.69 89 ARG A C 1
ATOM 691 O O . ARG A 1 89 ? -1.415 1.544 2.728 1.00 95.69 89 ARG A O 1
ATOM 698 N N . LEU A 1 90 ? -3.149 2.383 3.889 1.00 96.75 90 LEU A N 1
ATOM 699 C CA . LEU A 1 90 ? -3.686 3.226 2.818 1.00 96.75 90 LEU A CA 1
ATOM 700 C C . LEU A 1 90 ? -2.698 4.322 2.419 1.00 96.75 90 LEU A C 1
ATOM 702 O O . LEU A 1 90 ? -2.414 4.464 1.237 1.00 96.75 90 LEU A O 1
ATOM 706 N N . GLU A 1 91 ? -2.108 5.030 3.384 1.00 93.56 91 GLU A N 1
ATOM 707 C CA . GLU A 1 91 ? -1.086 6.048 3.104 1.00 93.56 91 GLU A CA 1
ATOM 708 C C . GLU A 1 91 ? 0.117 5.456 2.356 1.00 93.56 91 GLU A C 1
ATOM 710 O O . GLU A 1 91 ? 0.581 6.023 1.368 1.00 93.56 91 GLU A O 1
ATOM 715 N N . ARG A 1 92 ? 0.601 4.282 2.788 1.00 94.88 92 ARG A N 1
ATOM 716 C CA . ARG A 1 92 ? 1.696 3.571 2.108 1.00 94.88 92 ARG A CA 1
ATOM 717 C C . ARG A 1 92 ? 1.300 3.112 0.711 1.00 94.88 92 ARG A C 1
ATOM 719 O O . ARG A 1 92 ? 2.079 3.302 -0.213 1.00 94.88 92 ARG A O 1
ATOM 726 N N . LEU A 1 93 ? 0.112 2.529 0.558 1.00 97.75 93 LEU A N 1
ATOM 727 C CA . LEU A 1 93 ? -0.419 2.077 -0.728 1.00 97.75 93 LEU A CA 1
ATOM 728 C C . LEU A 1 93 ? -0.505 3.240 -1.724 1.00 97.75 93 LEU A C 1
ATOM 730 O O . LEU A 1 93 ? -0.074 3.107 -2.868 1.00 97.75 93 LEU A O 1
ATOM 734 N N . GLN A 1 94 ? -1.007 4.388 -1.271 1.00 97.25 94 GLN A N 1
ATOM 735 C CA . GLN A 1 94 ? -1.127 5.596 -2.081 1.00 97.25 94 GLN A CA 1
ATOM 736 C C . GLN A 1 94 ? 0.236 6.152 -2.485 1.00 97.25 94 GLN A C 1
ATOM 738 O O . GLN A 1 94 ? 0.496 6.422 -3.656 1.00 97.25 94 GLN A O 1
ATOM 743 N N . PHE A 1 95 ? 1.140 6.284 -1.515 1.00 95.75 95 PHE A N 1
ATOM 744 C CA . PHE A 1 95 ? 2.505 6.725 -1.773 1.00 95.75 95 PHE A CA 1
ATOM 745 C C . PHE A 1 95 ? 3.197 5.828 -2.803 1.00 95.75 95 PHE A C 1
ATOM 747 O O . PHE A 1 95 ? 3.724 6.324 -3.798 1.00 95.75 95 PHE A O 1
ATOM 754 N N . GLN A 1 96 ? 3.125 4.513 -2.604 1.00 97.38 96 GLN A N 1
ATOM 755 C CA . GLN A 1 96 ? 3.754 3.537 -3.483 1.00 97.38 96 GLN A CA 1
ATOM 756 C C . GLN A 1 96 ? 3.163 3.581 -4.894 1.00 97.38 96 GLN A C 1
ATOM 758 O O . GLN A 1 96 ? 3.905 3.526 -5.871 1.00 97.38 96 GLN A O 1
ATOM 763 N N . SER A 1 97 ? 1.845 3.769 -5.012 1.00 97.50 97 SER A N 1
ATOM 764 C CA . SER A 1 97 ? 1.166 3.904 -6.305 1.00 97.50 97 SER A CA 1
ATOM 765 C C . SER A 1 97 ? 1.647 5.132 -7.078 1.00 97.50 97 SER A C 1
ATOM 767 O O . SER A 1 97 ? 1.920 5.039 -8.273 1.00 97.50 97 SER A O 1
ATOM 769 N N . VAL A 1 98 ? 1.806 6.275 -6.404 1.00 96.19 98 VAL A N 1
ATOM 770 C CA . VAL A 1 98 ? 2.333 7.505 -7.018 1.00 96.19 98 VAL A CA 1
ATOM 771 C C . VAL A 1 98 ? 3.787 7.329 -7.442 1.00 96.19 98 VAL A C 1
ATOM 773 O O . VAL A 1 98 ? 4.155 7.700 -8.554 1.00 96.19 98 VAL A O 1
ATOM 776 N N . VAL A 1 99 ? 4.621 6.770 -6.568 1.00 96.06 99 VAL A N 1
ATOM 777 C CA . VAL A 1 99 ? 6.051 6.579 -6.826 1.00 96.06 99 VAL A CA 1
ATOM 778 C C . VAL A 1 99 ? 6.280 5.634 -8.010 1.00 96.06 99 VAL A C 1
ATOM 780 O O . VAL A 1 99 ? 7.066 5.958 -8.901 1.00 96.06 99 VAL A O 1
ATOM 783 N N . LEU A 1 100 ? 5.535 4.529 -8.085 1.00 97.19 100 LEU A N 1
ATOM 784 C CA . LEU A 1 100 ? 5.589 3.601 -9.216 1.00 97.19 100 LEU A CA 1
ATOM 785 C C . LEU A 1 100 ? 5.106 4.249 -10.520 1.00 97.19 100 LEU A C 1
ATOM 787 O O . LEU A 1 100 ? 5.766 4.096 -11.540 1.00 97.19 100 LEU A O 1
ATOM 791 N N . GLN A 1 101 ? 4.032 5.046 -10.500 1.00 96.31 101 GLN A N 1
ATOM 792 C CA . GLN A 1 101 ? 3.598 5.797 -11.690 1.00 96.31 101 GLN A CA 1
ATOM 793 C C . GLN A 1 101 ? 4.672 6.771 -12.191 1.00 96.31 101 GLN A C 1
ATOM 795 O O . GLN A 1 101 ? 4.849 6.935 -13.396 1.00 96.31 101 GLN A O 1
ATOM 800 N N . ARG A 1 102 ? 5.408 7.425 -11.280 1.00 95.00 102 ARG A N 1
ATOM 801 C CA . ARG A 1 102 ? 6.531 8.298 -11.659 1.00 95.00 102 ARG A CA 1
ATOM 802 C C . ARG A 1 102 ? 7.670 7.514 -12.288 1.00 95.00 102 ARG A C 1
ATOM 804 O O . ARG A 1 102 ? 8.243 8.003 -13.254 1.00 95.00 102 ARG A O 1
ATOM 811 N N . ALA A 1 103 ? 7.962 6.325 -11.766 1.00 95.19 103 ALA A N 1
ATOM 812 C CA . ALA A 1 103 ? 8.940 5.441 -12.372 1.00 95.19 103 ALA A CA 1
ATOM 813 C C . ALA A 1 103 ? 8.498 5.020 -13.773 1.00 95.19 103 ALA A C 1
ATOM 815 O O . ALA A 1 103 ? 9.236 5.259 -14.712 1.00 95.19 103 ALA A O 1
ATOM 816 N N . LEU A 1 104 ? 7.277 4.511 -13.958 1.00 95.12 104 LEU A N 1
ATOM 817 C CA . LEU A 1 104 ? 6.793 4.030 -15.262 1.00 95.12 104 LEU A CA 1
ATOM 818 C C . LEU A 1 104 ? 6.785 5.090 -16.375 1.00 95.12 104 LEU A C 1
ATOM 820 O O . LEU A 1 104 ? 6.766 4.727 -17.547 1.00 95.12 104 LEU A O 1
ATOM 824 N N . ALA A 1 105 ? 6.814 6.379 -16.026 1.00 93.56 105 ALA A N 1
ATOM 825 C CA . ALA A 1 105 ? 6.963 7.479 -16.978 1.00 93.56 105 ALA A CA 1
ATOM 826 C C . ALA A 1 105 ? 8.413 7.698 -17.469 1.00 93.56 105 ALA A C 1
ATOM 828 O O . ALA A 1 105 ? 8.638 8.536 -18.342 1.00 93.56 105 ALA A O 1
ATOM 829 N N . MET A 1 106 ? 9.392 7.000 -16.889 1.00 92.75 106 MET A N 1
ATOM 830 C CA . MET A 1 106 ? 10.787 6.977 -17.329 1.00 92.75 106 MET A CA 1
ATOM 831 C C . MET A 1 106 ? 10.958 6.042 -18.532 1.00 92.75 106 MET A C 1
ATOM 833 O O . MET A 1 106 ? 10.134 5.163 -18.780 1.00 92.75 106 MET A O 1
ATOM 837 N N . ASP A 1 107 ? 12.045 6.239 -19.276 1.00 90.25 107 ASP A N 1
ATOM 838 C CA . ASP A 1 107 ? 12.452 5.315 -20.332 1.00 90.25 107 ASP A CA 1
ATOM 839 C C . ASP A 1 107 ? 13.136 4.056 -19.766 1.00 90.25 107 ASP A C 1
ATOM 841 O O . ASP A 1 107 ? 13.337 3.903 -18.556 1.00 90.25 107 ASP A O 1
ATOM 845 N N . GLU A 1 108 ? 13.513 3.148 -20.664 1.00 89.31 108 GLU A N 1
ATOM 846 C CA . GLU A 1 108 ? 14.150 1.875 -20.326 1.00 89.31 108 GLU A CA 1
ATOM 847 C C . GLU A 1 108 ? 15.457 2.013 -19.539 1.00 89.31 108 GLU A C 1
ATOM 849 O O . GLU A 1 108 ? 15.765 1.154 -18.716 1.00 89.31 108 GLU A O 1
ATOM 854 N N . ASN A 1 109 ? 16.191 3.111 -19.744 1.00 88.12 109 ASN A N 1
ATOM 855 C CA . ASN A 1 109 ? 17.489 3.384 -19.127 1.00 88.12 109 ASN A CA 1
ATOM 856 C C . ASN A 1 109 ? 17.351 4.180 -17.821 1.00 88.12 109 ASN A C 1
ATOM 858 O O . ASN A 1 109 ? 18.343 4.657 -17.258 1.00 88.12 109 ASN A O 1
ATOM 862 N N . GLY A 1 110 ? 16.123 4.341 -17.327 1.00 87.00 110 GLY A N 1
ATOM 863 C CA . GLY A 1 110 ? 15.848 4.985 -16.062 1.00 87.00 110 GLY A CA 1
ATOM 864 C C . GLY A 1 110 ? 16.584 4.317 -14.897 1.00 87.00 110 GLY A C 1
ATOM 865 O O . GLY A 1 110 ? 16.451 3.120 -14.664 1.00 87.00 110 GLY A O 1
ATOM 866 N N . ASN A 1 111 ? 17.331 5.097 -14.109 1.00 92.44 111 ASN A N 1
ATOM 867 C CA . ASN A 1 111 ? 17.959 4.581 -12.891 1.00 92.44 111 ASN A CA 1
ATOM 868 C C . ASN A 1 111 ? 16.870 4.180 -11.880 1.00 92.44 111 ASN A C 1
ATOM 870 O O . ASN A 1 111 ? 16.153 5.051 -11.410 1.00 92.44 111 ASN A O 1
ATOM 874 N N . LEU A 1 112 ? 16.751 2.902 -11.516 1.00 96.06 112 LEU A N 1
ATOM 875 C CA . LEU A 1 112 ? 15.739 2.417 -10.562 1.00 96.06 112 LEU A CA 1
ATOM 876 C C . LEU A 1 112 ? 16.214 2.416 -9.100 1.00 96.06 112 LEU A C 1
ATOM 878 O O . LEU A 1 112 ? 15.455 2.060 -8.197 1.00 96.06 112 LEU A O 1
ATOM 882 N N . GLU A 1 113 ? 17.451 2.832 -8.828 1.00 95.25 113 GLU A N 1
ATOM 883 C CA . GLU A 1 113 ? 17.979 2.907 -7.464 1.00 95.25 113 GLU A CA 1
ATOM 884 C C . GLU A 1 113 ? 17.196 3.909 -6.608 1.00 95.25 113 GLU A C 1
ATOM 886 O O . GLU A 1 113 ? 16.807 3.572 -5.492 1.00 95.25 113 GLU A O 1
ATOM 891 N N . TRP A 1 114 ? 16.841 5.080 -7.157 1.00 95.00 114 TRP A N 1
ATOM 892 C CA . TRP A 1 114 ? 16.023 6.064 -6.433 1.00 95.00 114 TRP A CA 1
ATOM 893 C C . TRP A 1 114 ? 14.648 5.498 -6.054 1.00 95.00 114 TRP A C 1
ATOM 895 O O . TRP A 1 114 ? 14.123 5.817 -4.989 1.00 95.00 114 TRP A O 1
ATOM 905 N N . LEU A 1 115 ? 14.061 4.648 -6.906 1.00 96.19 115 LEU A N 1
ATOM 906 C CA . LEU A 1 115 ? 12.761 4.028 -6.659 1.00 96.19 115 LEU A CA 1
ATOM 907 C C . LEU A 1 115 ? 12.855 3.067 -5.470 1.00 96.19 115 LEU A C 1
ATOM 909 O O . LEU A 1 115 ? 11.995 3.076 -4.584 1.00 96.19 115 LEU A O 1
ATOM 913 N N . LEU A 1 116 ? 13.918 2.264 -5.429 1.00 96.88 116 LEU A N 1
ATOM 914 C CA . LEU A 1 116 ? 14.197 1.344 -4.330 1.00 96.88 116 LEU A CA 1
ATOM 915 C C . LEU A 1 116 ? 14.539 2.071 -3.025 1.00 96.88 116 LEU A C 1
ATOM 917 O O . LEU A 1 116 ? 14.121 1.614 -1.961 1.00 96.88 116 LEU A O 1
ATOM 921 N N . GLU A 1 117 ? 15.276 3.179 -3.086 1.00 94.56 117 GLU A N 1
ATOM 922 C CA . GLU A 1 117 ? 15.579 4.021 -1.924 1.00 94.56 117 GLU A CA 1
ATOM 923 C C . GLU A 1 117 ? 14.313 4.678 -1.370 1.00 94.56 117 GLU A C 1
ATOM 925 O O . GLU A 1 117 ? 14.024 4.564 -0.179 1.00 94.56 117 GLU A O 1
ATOM 930 N N . LEU A 1 118 ? 13.505 5.292 -2.237 1.00 93.94 118 LEU A N 1
ATOM 931 C CA . LEU A 1 118 ? 12.267 5.965 -1.849 1.00 93.94 118 LEU A CA 1
ATOM 932 C C . LEU A 1 118 ? 11.216 4.983 -1.304 1.00 93.94 118 LEU A C 1
ATOM 934 O O . LEU A 1 118 ? 10.451 5.325 -0.403 1.00 93.94 118 LEU A O 1
ATOM 938 N N . SER A 1 119 ? 11.216 3.749 -1.813 1.00 94.19 119 SER A N 1
ATOM 939 C CA . SER A 1 119 ? 10.373 2.646 -1.336 1.00 94.19 119 SER A CA 1
ATOM 940 C C . SER A 1 119 ? 10.955 1.904 -0.127 1.00 94.19 119 SER A C 1
ATOM 942 O O . SER A 1 119 ? 10.407 0.867 0.257 1.00 94.19 119 SER A O 1
ATOM 944 N N . ASP A 1 120 ? 12.084 2.349 0.439 1.00 93.50 120 ASP A N 1
ATOM 945 C CA . ASP A 1 120 ? 12.794 1.681 1.542 1.00 93.50 120 ASP A CA 1
ATOM 946 C C . ASP A 1 120 ? 12.961 0.163 1.305 1.00 93.50 120 ASP A C 1
ATOM 948 O O . ASP A 1 120 ? 12.661 -0.679 2.155 1.00 93.50 120 ASP A O 1
ATOM 952 N N . SER A 1 121 ? 13.339 -0.192 0.074 1.00 96.00 121 SER A N 1
ATOM 953 C CA . SER A 1 121 ? 13.439 -1.571 -0.426 1.00 96.00 121 SER A CA 1
ATOM 954 C C . SER A 1 121 ? 14.809 -1.892 -1.037 1.00 96.00 121 SER A C 1
ATOM 956 O O . SER A 1 121 ? 15.027 -3.017 -1.484 1.00 96.00 121 SER A O 1
ATOM 958 N N . ILE A 1 122 ? 15.763 -0.952 -1.013 1.00 95.12 122 ILE A N 1
ATOM 959 C CA . ILE A 1 122 ? 17.114 -1.144 -1.567 1.00 95.12 122 ILE A CA 1
ATOM 960 C C . ILE A 1 122 ? 17.891 -2.273 -0.873 1.00 95.12 122 ILE A C 1
ATOM 962 O O . ILE A 1 122 ? 18.535 -3.081 -1.542 1.00 95.12 122 ILE A O 1
ATOM 966 N N . ILE A 1 123 ? 17.792 -2.388 0.458 1.00 94.25 123 ILE A N 1
ATOM 967 C CA . ILE A 1 123 ? 18.453 -3.457 1.228 1.00 94.25 123 ILE A CA 1
ATOM 968 C C . ILE A 1 123 ? 17.864 -4.819 0.846 1.00 94.25 123 ILE A C 1
ATOM 970 O O . ILE A 1 123 ? 18.609 -5.750 0.541 1.00 94.25 123 ILE A O 1
ATOM 974 N N . THR A 1 124 ? 16.533 -4.919 0.804 1.00 95.31 124 THR A N 1
ATOM 975 C CA . THR A 1 124 ? 15.816 -6.136 0.401 1.00 95.31 124 THR A CA 1
ATOM 976 C C . THR A 1 124 ? 16.183 -6.555 -1.020 1.00 95.31 124 THR A C 1
ATOM 978 O O . THR A 1 124 ? 16.496 -7.722 -1.254 1.00 95.31 124 THR A O 1
ATOM 981 N N . TYR A 1 125 ? 16.216 -5.604 -1.959 1.00 96.50 125 TYR A N 1
ATOM 982 C CA . TYR A 1 125 ? 16.587 -5.864 -3.347 1.00 96.50 125 TYR A CA 1
ATOM 983 C C . TYR A 1 125 ? 18.019 -6.394 -3.456 1.00 96.50 125 TYR A C 1
ATOM 985 O O . TYR A 1 125 ? 18.249 -7.460 -4.029 1.00 96.50 125 TYR A O 1
ATOM 993 N N . ARG A 1 126 ? 18.989 -5.691 -2.856 1.00 94.88 126 ARG A N 1
ATOM 994 C CA . ARG A 1 126 ? 20.409 -6.074 -2.910 1.00 94.88 126 ARG A CA 1
ATOM 995 C C . ARG A 1 126 ? 20.665 -7.435 -2.266 1.00 94.88 126 ARG A C 1
ATOM 997 O O . ARG A 1 126 ? 21.480 -8.197 -2.781 1.00 94.88 126 ARG A O 1
ATOM 1004 N N . ALA A 1 127 ? 19.953 -7.765 -1.188 1.00 93.69 127 ALA A N 1
ATOM 1005 C CA . ALA A 1 127 ? 20.045 -9.077 -0.554 1.00 93.69 127 ALA A CA 1
ATOM 1006 C C . ALA A 1 127 ? 19.569 -10.215 -1.476 1.00 93.69 127 ALA A C 1
ATOM 1008 O O . ALA A 1 127 ? 20.157 -11.299 -1.444 1.00 93.69 127 ALA A O 1
ATOM 1009 N N . ARG A 1 128 ? 18.540 -9.965 -2.300 1.00 94.50 128 ARG A N 1
ATOM 1010 C CA . ARG A 1 128 ? 17.918 -10.965 -3.181 1.00 94.50 128 ARG A CA 1
ATOM 1011 C C . ARG A 1 128 ? 18.618 -11.109 -4.532 1.00 94.50 128 ARG A C 1
ATOM 1013 O O . ARG A 1 128 ? 18.942 -12.226 -4.913 1.00 94.50 128 ARG A O 1
ATOM 1020 N N . TYR A 1 129 ? 18.848 -10.006 -5.240 1.00 92.69 129 TYR A N 1
ATOM 1021 C CA . TYR A 1 129 ? 19.271 -10.042 -6.645 1.00 92.69 129 TYR A CA 1
ATOM 1022 C C . TYR A 1 129 ? 20.775 -9.824 -6.845 1.00 92.69 129 TYR A C 1
ATOM 1024 O O . TYR A 1 129 ? 21.322 -10.287 -7.839 1.00 92.69 129 TYR A O 1
ATOM 1032 N N . ARG A 1 130 ? 21.467 -9.159 -5.901 1.00 87.88 130 ARG A N 1
ATOM 1033 C CA . ARG A 1 130 ? 22.925 -8.883 -5.937 1.00 87.88 130 ARG A CA 1
ATOM 1034 C C . ARG A 1 130 ? 23.449 -8.290 -7.260 1.00 87.88 130 ARG A C 1
ATOM 1036 O O . ARG A 1 130 ? 24.635 -8.405 -7.558 1.00 87.88 130 ARG A O 1
ATOM 1043 N N . ALA A 1 131 ? 22.579 -7.646 -8.027 1.00 89.25 131 ALA A N 1
ATOM 1044 C CA . ALA A 1 131 ? 22.859 -7.061 -9.331 1.00 89.25 131 ALA A CA 1
ATOM 1045 C C . ALA A 1 131 ? 22.351 -5.614 -9.381 1.00 89.25 131 ALA A C 1
ATOM 1047 O O . ALA A 1 131 ? 21.745 -5.129 -8.417 1.00 89.25 131 ALA A O 1
ATOM 1048 N N . GLN A 1 132 ? 22.611 -4.923 -10.493 1.00 92.56 132 GLN A N 1
ATOM 1049 C CA . GLN A 1 132 ? 22.017 -3.608 -10.716 1.00 92.56 132 GLN A CA 1
ATOM 1050 C C . GLN A 1 132 ? 20.478 -3.708 -10.759 1.00 92.56 132 GLN A C 1
ATOM 1052 O O . GLN A 1 132 ? 19.933 -4.753 -11.126 1.00 92.56 132 GLN A O 1
ATOM 1057 N N . PRO A 1 133 ? 19.760 -2.663 -10.316 1.00 95.94 133 PRO A N 1
ATOM 1058 C CA . PRO A 1 133 ? 18.309 -2.591 -10.444 1.00 95.94 133 PRO A CA 1
ATOM 1059 C C . PRO A 1 133 ? 17.838 -2.676 -11.903 1.00 95.94 133 PRO A C 1
ATOM 1061 O O . PRO A 1 133 ? 18.196 -1.824 -12.709 1.00 95.94 133 PRO A O 1
ATOM 1064 N N . GLU A 1 134 ? 17.001 -3.666 -12.214 1.00 95.38 134 GLU A N 1
ATOM 1065 C CA . GLU A 1 134 ? 16.334 -3.828 -13.515 1.00 95.38 134 GLU A CA 1
ATOM 1066 C C . GLU A 1 134 ? 14.807 -3.779 -13.344 1.00 95.38 134 GLU A C 1
ATOM 1068 O O . GLU A 1 134 ? 14.288 -4.076 -12.265 1.00 95.38 134 GLU A O 1
ATOM 1073 N N . TRP A 1 135 ? 14.078 -3.411 -14.403 1.00 95.88 135 TRP A N 1
ATOM 1074 C CA . TRP A 1 135 ? 12.632 -3.156 -14.353 1.00 95.88 135 TRP A CA 1
ATOM 1075 C C . TRP A 1 135 ? 11.825 -4.305 -13.763 1.00 95.88 135 TRP A C 1
ATOM 1077 O O . TRP A 1 135 ? 11.153 -4.115 -12.750 1.00 95.88 135 TRP A O 1
ATOM 1087 N N . LEU A 1 136 ? 11.938 -5.497 -14.346 1.00 95.75 136 LEU A N 1
ATOM 1088 C CA . LEU A 1 136 ? 11.181 -6.670 -13.917 1.00 95.75 136 LEU A CA 1
ATOM 1089 C C . LEU A 1 136 ? 11.409 -7.004 -12.430 1.00 95.75 136 LEU A C 1
ATOM 1091 O O . LEU A 1 136 ? 10.433 -7.001 -11.679 1.00 95.75 136 LEU A O 1
ATOM 1095 N N . PRO A 1 137 ? 12.644 -7.243 -11.939 1.00 96.56 137 PRO A N 1
ATOM 1096 C CA . PRO A 1 137 ? 12.848 -7.621 -10.539 1.00 96.56 137 PRO A CA 1
ATOM 1097 C C . PRO A 1 137 ? 12.495 -6.503 -9.546 1.00 96.56 137 PRO A C 1
ATOM 1099 O O . PRO A 1 137 ? 12.097 -6.799 -8.414 1.00 96.56 137 PRO A O 1
ATOM 1102 N N . VAL A 1 138 ? 12.625 -5.228 -9.935 1.00 97.38 138 VAL A N 1
ATOM 1103 C CA . VAL A 1 138 ? 12.206 -4.089 -9.102 1.00 97.38 138 VAL A CA 1
ATOM 1104 C C . VAL A 1 138 ? 10.685 -4.013 -9.015 1.00 97.38 138 VAL A C 1
ATOM 1106 O O . VAL A 1 138 ? 10.141 -3.918 -7.914 1.00 97.38 138 VAL A O 1
ATOM 1109 N N . LEU A 1 139 ? 9.991 -4.075 -10.150 1.00 97.44 139 LEU A N 1
ATOM 1110 C CA . LEU A 1 139 ? 8.534 -4.022 -10.195 1.00 97.44 139 LEU A CA 1
ATOM 1111 C C . LEU A 1 139 ? 7.915 -5.237 -9.501 1.00 97.44 139 LEU A C 1
ATOM 1113 O O . LEU A 1 139 ? 7.002 -5.057 -8.701 1.00 97.44 139 LEU A O 1
ATOM 1117 N N . ASP A 1 140 ? 8.454 -6.440 -9.692 1.00 97.00 140 ASP A N 1
ATOM 1118 C CA . ASP A 1 140 ? 7.985 -7.642 -8.993 1.00 97.00 140 ASP A CA 1
ATOM 1119 C C . ASP A 1 140 ? 8.110 -7.494 -7.463 1.00 97.00 140 ASP A C 1
ATOM 1121 O O . ASP A 1 140 ? 7.144 -7.711 -6.722 1.00 97.00 140 ASP A O 1
ATOM 1125 N N . LEU A 1 141 ? 9.254 -6.986 -6.982 1.00 97.56 141 LEU A N 1
ATOM 1126 C CA . LEU A 1 141 ? 9.493 -6.717 -5.559 1.00 97.56 141 LEU A CA 1
ATOM 1127 C C . LEU A 1 141 ? 8.523 -5.678 -4.966 1.00 97.56 141 LEU A C 1
ATOM 1129 O O . LEU A 1 141 ? 8.158 -5.775 -3.789 1.00 97.56 141 LEU A O 1
ATOM 1133 N N . LEU A 1 142 ? 8.152 -4.651 -5.733 1.00 98.00 142 LEU A N 1
ATOM 1134 C CA . LEU A 1 142 ? 7.335 -3.530 -5.253 1.00 98.00 142 LEU A CA 1
ATOM 1135 C C . LEU A 1 142 ? 5.835 -3.689 -5.538 1.00 98.00 142 LEU A C 1
ATOM 1137 O O . LEU A 1 142 ? 5.029 -3.006 -4.907 1.00 98.00 142 LEU A O 1
ATOM 1141 N N . LEU A 1 143 ? 5.436 -4.587 -6.435 1.00 97.94 143 LEU A N 1
ATOM 1142 C CA . LEU A 1 143 ? 4.033 -4.852 -6.756 1.00 97.94 143 LEU A CA 1
ATOM 1143 C C . LEU A 1 143 ? 3.537 -6.137 -6.097 1.00 97.94 143 LEU A C 1
ATOM 1145 O O . LEU A 1 143 ? 2.527 -6.099 -5.396 1.00 97.94 143 LEU A O 1
ATOM 1149 N N . ARG A 1 144 ? 4.247 -7.253 -6.300 1.00 96.44 144 ARG A N 1
ATOM 1150 C CA . ARG A 1 144 ? 3.709 -8.612 -6.111 1.00 96.44 144 ARG A CA 1
ATOM 1151 C C . ARG A 1 144 ? 4.313 -9.371 -4.941 1.00 96.44 144 ARG A C 1
ATOM 1153 O O . ARG A 1 144 ? 3.706 -10.326 -4.465 1.00 96.44 144 ARG A O 1
ATOM 1160 N N . ASP A 1 145 ? 5.473 -8.963 -4.436 1.00 95.81 145 ASP A N 1
ATOM 1161 C CA . ASP A 1 145 ? 6.099 -9.661 -3.313 1.00 95.81 145 ASP A CA 1
ATOM 1162 C C . ASP A 1 145 ? 5.274 -9.527 -2.018 1.00 95.81 145 ASP A C 1
ATOM 1164 O O . ASP A 1 145 ? 5.393 -8.552 -1.271 1.00 95.81 145 ASP A O 1
ATOM 1168 N N . GLY A 1 146 ? 4.472 -10.549 -1.710 1.00 94.56 146 GLY A N 1
ATOM 1169 C CA . GLY A 1 146 ? 3.653 -10.643 -0.498 1.00 94.56 146 GLY A CA 1
ATOM 1170 C C . GLY A 1 146 ? 4.439 -10.802 0.810 1.00 94.56 146 GLY A C 1
ATOM 1171 O O . GLY A 1 146 ? 3.834 -10.894 1.875 1.00 94.56 146 GLY A O 1
ATOM 1172 N N . THR A 1 147 ? 5.772 -10.835 0.769 1.00 94.06 147 THR A N 1
ATOM 1173 C CA . THR A 1 147 ? 6.644 -10.784 1.954 1.00 94.06 147 THR A CA 1
ATOM 1174 C C . THR A 1 147 ? 7.265 -9.406 2.162 1.00 94.06 147 THR A C 1
ATOM 1176 O O . THR A 1 147 ? 7.692 -9.093 3.275 1.00 94.06 147 THR A O 1
ATOM 1179 N N . ASN A 1 148 ? 7.280 -8.557 1.129 1.00 95.19 148 ASN A N 1
ATOM 1180 C CA . ASN A 1 148 ? 7.797 -7.202 1.227 1.00 95.19 148 ASN A CA 1
ATOM 1181 C C . ASN A 1 148 ? 6.730 -6.268 1.824 1.00 95.19 148 ASN A C 1
ATOM 1183 O O . ASN A 1 148 ? 5.741 -5.960 1.161 1.00 95.19 148 ASN A O 1
ATOM 1187 N N . PRO A 1 149 ? 6.939 -5.701 3.025 1.00 94.12 149 PRO A N 1
ATOM 1188 C CA . PRO A 1 149 ? 5.988 -4.779 3.629 1.00 94.12 149 PRO A CA 1
ATOM 1189 C C . PRO A 1 149 ? 5.830 -3.451 2.881 1.00 94.12 149 PRO A C 1
ATOM 1191 O O . PRO A 1 149 ? 5.077 -2.605 3.350 1.00 94.12 149 PRO A O 1
ATOM 1194 N N . ARG A 1 150 ? 6.555 -3.199 1.788 1.00 93.94 150 ARG A N 1
ATOM 1195 C CA . ARG A 1 150 ? 6.346 -2.036 0.912 1.00 93.94 150 ARG A CA 1
ATOM 1196 C C . ARG A 1 150 ? 5.652 -2.385 -0.404 1.00 93.94 150 ARG A C 1
ATOM 1198 O O . ARG A 1 150 ? 5.320 -1.463 -1.140 1.00 93.94 150 ARG A O 1
ATOM 1205 N N . SER A 1 151 ? 5.385 -3.662 -0.686 1.00 98.00 151 SER A N 1
ATOM 1206 C CA . SER A 1 151 ? 4.715 -4.026 -1.932 1.00 98.00 151 SER A CA 1
ATOM 1207 C C . SER A 1 151 ? 3.240 -3.623 -1.939 1.00 98.00 151 SER A C 1
ATOM 1209 O O . SER A 1 151 ? 2.579 -3.611 -0.893 1.00 98.00 151 SER A O 1
ATOM 1211 N N . ILE A 1 152 ? 2.714 -3.314 -3.127 1.00 98.44 152 ILE A N 1
ATOM 1212 C CA . ILE A 1 152 ? 1.289 -3.026 -3.341 1.00 98.44 152 ILE A CA 1
ATOM 1213 C C . ILE A 1 152 ? 0.429 -4.176 -2.803 1.00 98.44 152 ILE A C 1
ATOM 1215 O O . ILE A 1 152 ? -0.455 -3.940 -1.973 1.00 98.44 152 ILE A O 1
ATOM 1219 N N . LEU A 1 153 ? 0.742 -5.419 -3.183 1.00 98.31 153 LEU A N 1
ATOM 1220 C CA . LEU A 1 153 ? -0.014 -6.598 -2.766 1.00 98.31 153 LEU A CA 1
ATOM 1221 C C . LEU A 1 153 ? -0.032 -6.771 -1.241 1.00 98.31 153 LEU A C 1
ATOM 1223 O O . LEU A 1 153 ? -1.100 -6.965 -0.660 1.00 98.31 153 LEU A O 1
ATOM 1227 N N . PHE A 1 154 ? 1.111 -6.617 -0.561 1.00 98.31 154 PHE A N 1
ATOM 1228 C CA . PHE A 1 154 ? 1.173 -6.732 0.902 1.00 98.31 154 PHE A CA 1
ATOM 1229 C C . PHE A 1 154 ? 0.297 -5.688 1.606 1.00 98.31 154 PHE A C 1
ATOM 1231 O O . PHE A 1 154 ? -0.330 -5.964 2.638 1.00 98.31 154 PHE A O 1
ATOM 1238 N N . GLN A 1 155 ? 0.272 -4.458 1.084 1.00 98.31 155 GLN A N 1
ATOM 1239 C CA . GLN A 1 155 ? -0.562 -3.401 1.648 1.00 98.31 155 GLN A CA 1
ATOM 1240 C C . GLN A 1 155 ? -2.046 -3.707 1.455 1.00 98.31 155 GLN A C 1
ATOM 1242 O O . GLN A 1 155 ? -2.798 -3.643 2.434 1.00 98.31 155 GLN A O 1
ATOM 1247 N N . MET A 1 156 ? -2.447 -4.099 0.244 1.00 98.50 156 MET A N 1
ATOM 1248 C CA . MET A 1 156 ? -3.828 -4.470 -0.074 1.00 98.50 156 MET A CA 1
ATOM 1249 C C . MET A 1 156 ? -4.300 -5.652 0.776 1.00 98.50 156 MET A C 1
ATOM 1251 O O . MET A 1 156 ? -5.352 -5.559 1.407 1.00 98.50 156 MET A O 1
ATOM 1255 N N . ASP A 1 157 ? -3.496 -6.707 0.908 1.00 98.44 157 ASP A N 1
ATOM 1256 C CA . ASP A 1 157 ? -3.815 -7.878 1.736 1.00 98.44 157 ASP A CA 1
ATOM 1257 C C . ASP A 1 157 ? -4.019 -7.511 3.206 1.00 98.44 157 ASP A C 1
ATOM 1259 O O . ASP A 1 157 ? -4.967 -7.965 3.857 1.00 98.44 157 ASP A O 1
ATOM 1263 N N . GLY A 1 158 ? -3.161 -6.638 3.733 1.00 97.50 158 GLY A N 1
ATOM 1264 C CA . GLY A 1 158 ? -3.293 -6.135 5.094 1.00 97.50 158 GLY A CA 1
ATOM 1265 C C . GLY A 1 158 ? -4.564 -5.310 5.310 1.00 97.50 158 GLY A C 1
ATOM 1266 O O . GLY A 1 158 ? -5.197 -5.437 6.362 1.00 97.50 158 GLY A O 1
ATOM 1267 N N . ILE A 1 159 ? -4.943 -4.480 4.334 1.00 98.00 159 ILE A N 1
ATOM 1268 C CA . ILE A 1 159 ? -6.171 -3.673 4.374 1.00 98.00 159 ILE A CA 1
ATOM 1269 C C . ILE A 1 159 ? -7.394 -4.589 4.303 1.00 98.00 159 ILE A C 1
ATOM 1271 O O . ILE A 1 159 ? -8.214 -4.575 5.221 1.00 98.00 159 ILE A O 1
ATOM 1275 N N . LEU A 1 160 ? -7.483 -5.442 3.282 1.00 97.94 160 LEU A N 1
ATOM 1276 C CA . LEU A 1 160 ? -8.596 -6.372 3.075 1.00 97.94 160 LEU A CA 1
ATOM 1277 C C . LEU A 1 160 ? -8.777 -7.301 4.282 1.00 97.94 160 LEU A C 1
ATOM 1279 O O . LEU A 1 160 ? -9.888 -7.477 4.782 1.00 97.94 160 LEU A O 1
ATOM 1283 N N . GLY A 1 161 ? -7.685 -7.842 4.827 1.00 96.75 161 GLY A N 1
ATOM 1284 C CA . GLY A 1 161 ? -7.724 -8.676 6.027 1.00 96.75 161 GLY A CA 1
ATOM 1285 C C . GLY A 1 161 ? -8.239 -7.939 7.270 1.00 96.75 161 GLY A C 1
ATOM 1286 O O . GLY A 1 161 ? -8.912 -8.540 8.111 1.00 96.75 161 GLY A O 1
ATOM 1287 N N . ALA A 1 162 ? -7.952 -6.643 7.405 1.00 95.06 162 ALA A N 1
ATOM 1288 C CA . ALA A 1 162 ? -8.480 -5.827 8.493 1.00 95.06 162 ALA A CA 1
ATOM 1289 C C . ALA A 1 162 ? -9.966 -5.489 8.288 1.00 95.06 162 ALA A C 1
ATOM 1291 O O . ALA A 1 162 ? -10.741 -5.631 9.236 1.00 95.06 162 ALA A O 1
ATOM 1292 N N . LEU A 1 163 ? -10.372 -5.129 7.067 1.00 96.12 163 LEU A N 1
ATOM 1293 C CA . LEU A 1 163 ? -11.764 -4.834 6.711 1.00 96.12 163 LEU A CA 1
ATOM 1294 C C . LEU A 1 163 ? -12.677 -6.042 6.912 1.00 96.12 163 LEU A C 1
ATOM 1296 O O . LEU A 1 163 ? -13.711 -5.917 7.560 1.00 96.12 163 LEU A O 1
ATOM 1300 N N . ARG A 1 164 ? -12.264 -7.238 6.471 1.00 95.81 164 ARG A N 1
ATOM 1301 C CA . ARG A 1 164 ? -13.034 -8.477 6.690 1.00 95.81 164 ARG A CA 1
ATOM 1302 C C . ARG A 1 164 ? -13.274 -8.752 8.177 1.00 95.81 164 ARG A C 1
ATOM 1304 O O . ARG A 1 164 ? -14.353 -9.196 8.551 1.00 95.81 164 ARG A O 1
ATOM 1311 N N . LYS A 1 165 ? -12.300 -8.451 9.044 1.00 94.19 165 LYS A N 1
ATOM 1312 C CA . LYS A 1 165 ? -12.456 -8.592 10.504 1.00 94.19 165 LYS A CA 1
ATOM 1313 C C . LYS A 1 165 ? -13.403 -7.548 11.095 1.00 94.19 165 LYS A C 1
ATOM 1315 O O . LYS A 1 165 ? -14.141 -7.868 12.015 1.00 94.19 165 LYS A O 1
ATOM 1320 N N . ILE A 1 166 ? -13.392 -6.318 10.585 1.00 93.12 166 ILE A N 1
ATOM 1321 C CA . ILE A 1 166 ? -14.361 -5.286 10.990 1.00 93.12 166 ILE A CA 1
ATOM 1322 C C . ILE A 1 166 ? -15.771 -5.697 10.552 1.00 93.12 166 ILE A C 1
ATOM 1324 O O . ILE A 1 166 ? -16.718 -5.576 11.332 1.00 93.12 166 ILE A O 1
ATOM 1328 N N . ALA A 1 167 ? -15.897 -6.258 9.348 1.00 93.31 167 ALA A N 1
ATOM 1329 C CA . ALA A 1 167 ? -17.180 -6.624 8.770 1.00 93.31 167 ALA A CA 1
ATOM 1330 C C . ALA A 1 167 ? -17.924 -7.729 9.526 1.00 93.31 167 ALA A C 1
ATOM 1332 O O . ALA A 1 167 ? -19.152 -7.749 9.516 1.00 93.31 167 ALA A O 1
ATOM 1333 N N . GLN A 1 168 ? -17.200 -8.587 10.249 1.00 92.31 168 GLN A N 1
ATOM 1334 C CA . GLN A 1 168 ? -17.789 -9.604 11.126 1.00 92.31 168 GLN A CA 1
ATOM 1335 C C . GLN A 1 168 ? -18.674 -9.006 12.230 1.00 92.31 168 GLN A C 1
ATOM 1337 O O . GLN A 1 168 ? -19.633 -9.647 12.646 1.00 92.31 168 GLN A O 1
ATOM 1342 N N . THR A 1 169 ? -18.372 -7.787 12.688 1.00 89.75 169 THR A N 1
ATOM 1343 C CA . THR A 1 169 ? -19.095 -7.135 13.793 1.00 89.75 169 THR A CA 1
ATOM 1344 C C . THR A 1 169 ? -19.918 -5.934 13.328 1.00 89.75 169 THR A C 1
ATOM 1346 O O . THR A 1 169 ? -20.956 -5.642 13.913 1.00 89.75 169 THR A O 1
ATOM 1349 N N . HIS A 1 170 ? -19.468 -5.230 12.286 1.00 88.69 170 HIS A N 1
ATOM 1350 C CA . HIS A 1 170 ? -20.038 -3.944 11.864 1.00 88.69 170 HIS A CA 1
ATOM 1351 C C . HIS A 1 170 ? -20.649 -3.955 10.453 1.00 88.69 170 HIS A C 1
ATOM 1353 O O . HIS A 1 170 ? -21.102 -2.912 9.986 1.00 88.69 170 HIS A O 1
ATOM 1359 N N . GLY A 1 171 ? -20.691 -5.115 9.788 1.00 88.75 171 GLY A N 1
ATOM 1360 C CA . GLY A 1 171 ? -21.196 -5.252 8.421 1.00 88.75 171 GLY A CA 1
ATOM 1361 C C . GLY A 1 171 ? -20.176 -4.862 7.346 1.00 88.75 171 GLY A C 1
ATOM 1362 O O . GLY A 1 171 ? -19.077 -4.399 7.644 1.00 88.75 171 GLY A O 1
ATOM 1363 N N . ALA A 1 172 ? -20.528 -5.091 6.079 1.00 87.69 172 ALA A N 1
ATOM 1364 C CA . ALA A 1 172 ? -19.633 -4.858 4.945 1.00 87.69 172 ALA A CA 1
ATOM 1365 C C . ALA A 1 172 ? -19.042 -3.434 4.943 1.00 87.69 172 ALA A C 1
ATOM 1367 O O . ALA A 1 172 ? -19.719 -2.459 5.274 1.00 87.69 172 ALA A O 1
ATOM 1368 N N . CYS A 1 173 ? -17.758 -3.337 4.592 1.00 85.88 173 CYS A N 1
ATOM 1369 C CA . CYS A 1 173 ? -16.995 -2.095 4.656 1.00 85.88 173 CYS A CA 1
ATOM 1370 C C . CYS A 1 173 ? -15.891 -2.085 3.589 1.00 85.88 173 CYS A C 1
ATOM 1372 O O . CYS A 1 173 ? -14.753 -2.455 3.880 1.00 85.88 173 CYS A O 1
ATOM 1374 N N . GLY A 1 174 ? -16.222 -1.669 2.364 1.00 90.06 174 GLY A N 1
ATOM 1375 C CA . GLY A 1 174 ? -15.258 -1.211 1.357 1.00 90.06 174 GLY A CA 1
ATOM 1376 C C . GLY A 1 174 ? -14.288 -2.267 0.813 1.00 90.06 174 GLY A C 1
ATOM 1377 O O . GLY A 1 174 ? -13.319 -1.917 0.142 1.00 90.06 174 GLY A O 1
ATOM 1378 N N . VAL A 1 175 ? -14.521 -3.554 1.092 1.00 95.44 175 VAL A N 1
ATOM 1379 C CA . VAL A 1 175 ? -13.723 -4.673 0.553 1.00 95.44 175 VAL A CA 1
ATOM 1380 C C . VAL A 1 175 ? -13.846 -4.700 -0.970 1.00 95.44 175 VAL A C 1
ATOM 1382 O O . VAL A 1 175 ? -12.849 -4.834 -1.676 1.00 95.44 175 VAL A O 1
ATOM 1385 N N . GLU A 1 176 ? -15.059 -4.461 -1.457 1.00 95.44 176 GLU A N 1
ATOM 1386 C CA . GLU A 1 176 ? -15.451 -4.389 -2.860 1.00 95.44 176 GLU A CA 1
ATOM 1387 C C . GLU A 1 176 ? -14.666 -3.353 -3.679 1.00 95.44 176 GLU A C 1
ATOM 1389 O O . GLU A 1 176 ? -14.550 -3.504 -4.892 1.00 95.44 176 GLU A O 1
ATOM 1394 N N . LEU A 1 177 ? -14.099 -2.324 -3.036 1.00 96.75 177 LEU A N 1
ATOM 1395 C CA . LEU A 1 177 ? -13.332 -1.279 -3.719 1.00 96.75 177 LEU A CA 1
ATOM 1396 C C . LEU A 1 177 ? -11.916 -1.728 -4.093 1.00 96.75 177 LEU A C 1
ATOM 1398 O O . LEU A 1 177 ? -11.384 -1.289 -5.110 1.00 96.75 177 LEU A O 1
ATOM 1402 N N . LEU A 1 178 ? -11.284 -2.565 -3.264 1.00 97.19 178 LEU A N 1
ATOM 1403 C CA . LEU A 1 178 ? -9.884 -2.967 -3.444 1.00 97.19 178 LEU A CA 1
ATOM 1404 C C . LEU A 1 178 ? -9.716 -4.415 -3.898 1.00 97.19 178 LEU A C 1
ATOM 1406 O O . LEU A 1 178 ? -8.711 -4.718 -4.535 1.00 97.19 178 LEU A O 1
ATOM 1410 N N . GLU A 1 179 ? -10.652 -5.307 -3.578 1.00 97.88 179 GLU A N 1
ATOM 1411 C CA . GLU A 1 179 ? -10.521 -6.738 -3.869 1.00 97.88 179 GLU A CA 1
ATOM 1412 C C . GLU A 1 179 ? -10.360 -7.042 -5.372 1.00 97.88 179 GLU A C 1
ATOM 1414 O O . GLU A 1 179 ? -9.415 -7.754 -5.706 1.00 97.88 179 GLU A O 1
ATOM 1419 N N . PRO A 1 180 ? -11.131 -6.443 -6.304 1.00 98.38 180 PRO A N 1
ATOM 1420 C CA . PRO A 1 180 ? -10.929 -6.681 -7.737 1.00 98.38 180 PRO A CA 1
ATOM 1421 C C . PRO A 1 180 ? -9.551 -6.228 -8.236 1.00 98.38 180 PRO A C 1
ATOM 1423 O O . PRO A 1 180 ? -8.898 -6.936 -8.995 1.00 98.38 180 PRO A O 1
ATOM 1426 N N . LEU A 1 181 ? -9.077 -5.071 -7.763 1.00 98.44 181 LEU A N 1
ATOM 1427 C CA . LEU A 1 181 ? -7.766 -4.529 -8.136 1.00 98.44 181 LEU A CA 1
ATOM 1428 C C . LEU A 1 181 ? -6.627 -5.385 -7.574 1.00 98.44 181 LEU A C 1
ATOM 1430 O O . LEU A 1 181 ? -5.568 -5.500 -8.181 1.00 98.44 181 LEU A O 1
ATOM 1434 N N . ARG A 1 182 ? -6.839 -5.986 -6.401 1.00 98.25 182 ARG A N 1
ATOM 1435 C CA . ARG A 1 182 ? -5.882 -6.892 -5.766 1.00 98.25 182 ARG A CA 1
ATOM 1436 C C . ARG A 1 182 ? -5.726 -8.179 -6.573 1.00 98.25 182 ARG A C 1
ATOM 1438 O O . ARG A 1 182 ? -4.602 -8.641 -6.743 1.00 98.25 182 ARG A O 1
ATOM 1445 N N . GLU A 1 183 ? -6.824 -8.727 -7.090 1.00 98.19 183 GLU A N 1
ATOM 1446 C CA . GLU A 1 183 ? -6.772 -9.870 -8.010 1.00 98.19 183 GLU A CA 1
ATOM 1447 C C . GLU A 1 183 ? -6.092 -9.501 -9.333 1.00 98.19 183 GLU A C 1
ATOM 1449 O O . GLU A 1 183 ? -5.282 -10.273 -9.835 1.00 98.19 183 GLU A O 1
ATOM 1454 N N . GLU A 1 184 ? -6.328 -8.295 -9.851 1.00 98.06 184 GLU A N 1
ATOM 1455 C CA . GLU A 1 184 ? -5.656 -7.803 -11.059 1.00 98.06 184 GLU A CA 1
ATOM 1456 C C . GLU A 1 184 ? -4.129 -7.708 -10.881 1.00 98.06 184 GLU A C 1
ATOM 1458 O O . GLU A 1 184 ? -3.385 -8.160 -11.744 1.00 98.06 184 GLU A O 1
ATOM 1463 N N . VAL A 1 185 ? -3.642 -7.234 -9.725 1.00 97.75 185 VAL A N 1
ATOM 1464 C CA . VAL A 1 185 ? -2.199 -7.229 -9.395 1.00 97.75 185 VAL A CA 1
ATOM 146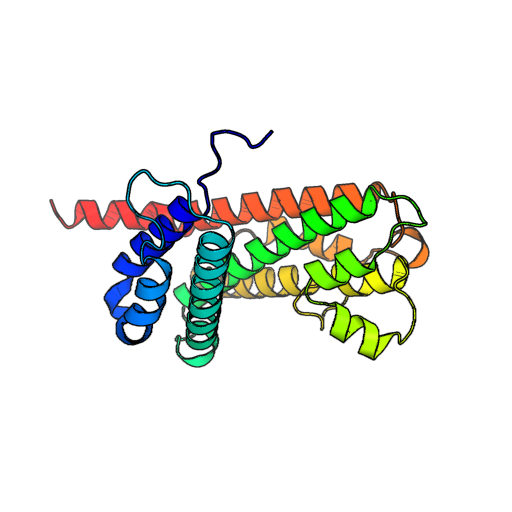5 C C . VAL A 1 185 ? -1.610 -8.646 -9.350 1.00 97.75 185 VAL A C 1
ATOM 1467 O O . VAL A 1 185 ? -0.452 -8.849 -9.723 1.00 97.75 185 VAL A O 1
ATOM 1470 N N . LEU A 1 186 ? -2.373 -9.637 -8.880 1.00 96.12 186 LEU A N 1
ATOM 1471 C CA . LEU A 1 186 ? -1.894 -11.018 -8.788 1.00 96.12 186 LEU A CA 1
ATOM 1472 C C . LEU A 1 186 ? -1.666 -11.654 -10.157 1.00 96.12 186 LEU A C 1
ATOM 1474 O O . LEU A 1 186 ? -0.680 -12.382 -10.324 1.00 96.12 186 LEU A O 1
ATOM 1478 N N . VAL A 1 187 ? -2.561 -11.372 -11.103 1.00 96.25 187 VAL A N 1
ATOM 1479 C CA . VAL A 1 187 ? -2.554 -11.966 -12.447 1.00 96.25 187 VAL A CA 1
ATOM 1480 C C . VAL A 1 187 ? -1.674 -11.219 -13.449 1.00 96.25 187 VAL A C 1
ATOM 1482 O O . VAL A 1 187 ? -1.625 -11.635 -14.600 1.00 96.25 187 VAL A O 1
ATOM 1485 N N . LEU A 1 188 ? -0.965 -10.162 -13.031 1.00 96.44 188 LEU A N 1
ATOM 1486 C CA . LEU A 1 188 ? 0.054 -9.521 -13.867 1.00 96.44 188 LEU A CA 1
ATOM 1487 C C . LEU A 1 188 ? 1.104 -10.550 -14.305 1.00 96.44 188 LEU A C 1
ATOM 1489 O O . LEU A 1 188 ? 1.709 -11.238 -13.471 1.00 96.44 188 LEU A O 1
ATOM 1493 N N . GLU A 1 189 ? 1.344 -10.611 -15.607 1.00 95.19 189 GLU A N 1
ATOM 1494 C CA . GLU A 1 189 ? 2.327 -11.484 -16.234 1.00 95.19 189 GLU A CA 1
ATOM 1495 C C . GLU A 1 189 ? 3.710 -10.813 -16.179 1.00 95.19 189 GLU A C 1
ATOM 1497 O O . GLU A 1 189 ? 3.881 -9.737 -16.756 1.00 95.19 189 GLU A O 1
ATOM 1502 N N . PRO A 1 190 ? 4.726 -11.405 -15.515 1.00 93.69 190 PRO A N 1
ATOM 1503 C CA . PRO A 1 190 ? 6.030 -10.767 -15.309 1.00 93.69 190 PRO A CA 1
ATOM 1504 C C . PRO A 1 190 ? 6.666 -10.184 -16.571 1.00 93.69 190 PRO A C 1
ATOM 1506 O O . PRO A 1 190 ? 7.088 -9.032 -16.572 1.00 93.69 190 PRO A O 1
ATOM 1509 N N . ASP A 1 191 ? 6.698 -10.961 -17.651 1.00 91.62 191 ASP A N 1
ATOM 1510 C CA . ASP A 1 191 ? 7.419 -10.588 -18.870 1.00 91.62 191 ASP A CA 1
ATOM 1511 C C . ASP A 1 191 ? 6.644 -9.591 -19.748 1.00 91.62 191 ASP A C 1
ATOM 1513 O O . ASP A 1 191 ? 7.243 -8.886 -20.561 1.00 91.62 191 ASP A O 1
ATOM 1517 N N . ALA A 1 192 ? 5.317 -9.524 -19.599 1.00 91.75 192 ALA A N 1
ATOM 1518 C CA . ALA A 1 192 ? 4.457 -8.651 -20.399 1.00 91.75 192 ALA A CA 1
ATOM 1519 C C . ALA A 1 192 ? 4.106 -7.346 -19.668 1.00 91.75 192 ALA A C 1
ATOM 1521 O O . ALA A 1 192 ? 4.090 -6.271 -20.275 1.00 91.75 192 ALA A O 1
ATOM 1522 N N . ASP A 1 193 ? 3.849 -7.430 -18.362 1.00 94.88 193 ASP A N 1
ATOM 1523 C CA . ASP A 1 193 ? 3.282 -6.334 -17.583 1.00 94.88 193 ASP A CA 1
ATOM 1524 C C . ASP A 1 193 ? 4.316 -5.568 -16.752 1.00 94.88 193 ASP A C 1
ATOM 1526 O O . ASP A 1 193 ? 4.161 -4.362 -16.540 1.00 94.88 193 ASP A O 1
ATOM 1530 N N . LEU A 1 194 ? 5.388 -6.224 -16.292 1.00 95.50 194 LEU A N 1
ATOM 1531 C CA . LEU A 1 194 ? 6.373 -5.624 -15.382 1.00 95.50 194 LEU A CA 1
ATOM 1532 C C . LEU A 1 194 ? 7.513 -4.937 -16.138 1.00 95.50 194 LEU A C 1
ATOM 1534 O O . LEU A 1 194 ? 8.690 -5.251 -15.956 1.00 95.50 194 LEU A O 1
ATOM 1538 N N . ASN A 1 195 ? 7.157 -3.957 -16.965 1.00 92.94 195 ASN A N 1
ATOM 1539 C CA . ASN A 1 195 ? 8.117 -3.183 -17.743 1.00 92.94 195 ASN A CA 1
ATOM 1540 C C . ASN A 1 195 ? 7.822 -1.672 -17.716 1.00 92.94 195 ASN A C 1
ATOM 1542 O O . ASN A 1 195 ? 6.729 -1.238 -17.340 1.00 92.94 195 ASN A O 1
ATOM 1546 N N . TYR A 1 196 ? 8.805 -0.865 -18.117 1.00 91.44 196 TYR A N 1
ATOM 1547 C CA . TYR A 1 196 ? 8.658 0.584 -18.272 1.00 91.44 196 TYR A CA 1
ATOM 1548 C C . TYR A 1 196 ? 7.553 0.938 -19.272 1.00 91.44 196 TYR A C 1
ATOM 1550 O O . TYR A 1 196 ? 7.212 0.146 -20.152 1.00 91.44 196 TYR A O 1
ATOM 1558 N N . ALA A 1 197 ? 6.989 2.143 -19.146 1.00 90.19 197 ALA A N 1
ATOM 1559 C CA . ALA A 1 197 ? 5.949 2.670 -20.032 1.00 90.19 197 ALA A CA 1
ATOM 1560 C C . ALA A 1 197 ? 4.728 1.745 -20.252 1.00 90.19 197 ALA A C 1
ATOM 1562 O O . ALA A 1 197 ? 3.955 1.956 -21.190 1.00 90.19 197 ALA A O 1
ATOM 1563 N N . ASN A 1 198 ? 4.506 0.744 -19.389 1.00 93.75 198 ASN A N 1
ATOM 1564 C CA . ASN A 1 198 ? 3.348 -0.132 -19.495 1.00 93.75 198 ASN A CA 1
ATOM 1565 C C . ASN A 1 198 ? 2.072 0.645 -19.110 1.00 93.75 198 ASN A C 1
ATOM 1567 O O . ASN A 1 198 ? 1.865 1.042 -17.956 1.00 93.75 198 ASN A O 1
ATOM 1571 N N . ALA A 1 199 ? 1.215 0.884 -20.106 1.00 94.00 199 ALA A N 1
ATOM 1572 C CA . ALA A 1 199 ? -0.010 1.664 -19.947 1.00 94.00 199 ALA A CA 1
ATOM 1573 C C . ALA A 1 199 ? -1.051 0.957 -19.067 1.00 94.00 199 ALA A C 1
ATOM 1575 O O . ALA A 1 199 ? -1.747 1.624 -18.303 1.00 94.00 199 ALA A O 1
ATOM 1576 N N . HIS A 1 200 ? -1.134 -0.375 -19.141 1.00 95.12 200 HIS A N 1
ATOM 1577 C CA . HIS A 1 200 ? -2.050 -1.164 -18.322 1.00 95.12 200 HIS A CA 1
ATOM 1578 C C . HIS A 1 200 ? -1.676 -1.079 -16.839 1.00 95.12 200 HIS A C 1
ATOM 1580 O O . HIS A 1 200 ? -2.514 -0.738 -16.006 1.00 95.12 200 HIS A O 1
ATOM 1586 N N . LEU A 1 201 ? -0.396 -1.274 -16.519 1.00 97.06 201 LEU A N 1
ATOM 1587 C CA . LEU A 1 201 ? 0.123 -1.144 -15.162 1.00 97.06 201 LEU A CA 1
ATOM 1588 C C . LEU A 1 201 ? -0.034 0.287 -14.626 1.00 97.06 201 LEU A C 1
ATOM 1590 O O . LEU A 1 201 ? -0.416 0.484 -13.472 1.00 97.06 201 LEU A O 1
ATOM 1594 N N . SER A 1 202 ? 0.209 1.298 -15.464 1.00 96.94 202 SER A N 1
ATOM 1595 C CA . SER A 1 202 ? 0.008 2.705 -15.092 1.00 96.94 202 SER A CA 1
ATOM 1596 C C . SER A 1 202 ? -1.457 3.007 -14.752 1.00 96.94 202 SER A C 1
ATOM 1598 O O . SER A 1 202 ? -1.737 3.670 -13.750 1.00 96.94 202 SER A O 1
ATOM 1600 N N . ASP A 1 203 ? -2.396 2.492 -15.549 1.00 97.75 203 ASP A N 1
ATOM 1601 C CA . ASP A 1 203 ? -3.833 2.613 -15.296 1.00 97.75 203 ASP A CA 1
ATOM 1602 C C . ASP A 1 203 ? -4.262 1.869 -14.021 1.00 97.75 203 ASP A C 1
ATOM 1604 O O . ASP A 1 203 ? -4.979 2.431 -13.188 1.00 97.75 203 ASP A O 1
ATOM 1608 N N . LEU A 1 204 ? -3.765 0.648 -13.810 1.00 98.38 204 LEU A N 1
ATOM 1609 C CA . LEU A 1 204 ? -4.021 -0.132 -12.599 1.00 98.38 204 LEU A CA 1
ATOM 1610 C C . LEU A 1 204 ? -3.573 0.624 -11.339 1.00 98.38 204 LEU A C 1
ATOM 1612 O O . LEU A 1 204 ? -4.344 0.757 -10.388 1.00 98.38 204 LEU A O 1
ATOM 1616 N N . LEU A 1 205 ? -2.367 1.198 -11.338 1.00 98.38 205 LEU A N 1
ATOM 1617 C CA . LEU A 1 205 ? -1.867 2.000 -10.216 1.00 98.38 205 LEU A CA 1
ATOM 1618 C C . LEU A 1 205 ? -2.714 3.254 -9.966 1.00 98.38 205 LEU A C 1
ATOM 1620 O O . LEU A 1 205 ? -2.930 3.635 -8.812 1.00 98.38 205 LEU A O 1
ATOM 1624 N N . ASN A 1 206 ? -3.226 3.891 -11.020 1.00 98.12 206 ASN A N 1
ATOM 1625 C CA . ASN A 1 206 ? -4.146 5.016 -10.881 1.00 98.12 206 ASN A CA 1
ATOM 1626 C C . ASN A 1 206 ? -5.495 4.576 -10.285 1.00 98.12 206 ASN A C 1
ATOM 1628 O O . ASN A 1 206 ? -6.012 5.227 -9.374 1.00 98.12 206 ASN A O 1
ATOM 1632 N N . ARG A 1 207 ? -6.047 3.437 -10.716 1.00 98.44 207 ARG A N 1
ATOM 1633 C CA . ARG A 1 207 ? -7.271 2.870 -10.126 1.00 98.44 207 ARG A CA 1
ATOM 1634 C C . ARG A 1 207 ? -7.083 2.487 -8.659 1.00 98.44 207 ARG A C 1
ATOM 1636 O O . ARG A 1 207 ? -7.958 2.788 -7.851 1.00 98.44 207 ARG A O 1
ATOM 1643 N N . ILE A 1 208 ? -5.933 1.923 -8.284 1.00 98.56 208 ILE A N 1
ATOM 1644 C CA . ILE A 1 208 ? -5.576 1.640 -6.881 1.00 98.56 208 ILE A CA 1
ATOM 1645 C C . ILE A 1 208 ? -5.525 2.934 -6.059 1.00 98.56 208 ILE A C 1
ATOM 1647 O O . ILE A 1 208 ? -6.073 2.993 -4.953 1.00 98.56 208 ILE A O 1
ATOM 1651 N N . GLN A 1 209 ? -4.933 4.001 -6.604 1.00 97.31 209 GLN A N 1
ATOM 1652 C CA . GLN A 1 209 ? -4.912 5.313 -5.957 1.00 97.31 209 GLN A CA 1
ATOM 1653 C C . GLN A 1 209 ? -6.334 5.836 -5.701 1.00 97.31 209 GLN A C 1
ATOM 1655 O O . GLN A 1 209 ? -6.652 6.231 -4.579 1.00 97.31 209 GLN A O 1
ATOM 1660 N N . VAL A 1 210 ? -7.206 5.800 -6.711 1.00 97.81 210 VAL A N 1
ATOM 1661 C CA . VAL A 1 210 ? -8.599 6.263 -6.597 1.00 97.81 210 VAL A CA 1
ATOM 1662 C C . VAL A 1 210 ? -9.391 5.410 -5.602 1.00 97.81 210 VAL A C 1
ATOM 1664 O O . VAL A 1 210 ? -10.046 5.954 -4.713 1.00 97.81 210 VAL A O 1
ATOM 1667 N N . ALA A 1 211 ? -9.295 4.083 -5.694 1.00 98.12 211 ALA A N 1
ATOM 1668 C CA . ALA A 1 211 ? -10.011 3.163 -4.814 1.00 98.12 211 ALA A CA 1
ATOM 1669 C C . ALA A 1 211 ? -9.564 3.287 -3.352 1.00 98.12 211 ALA A C 1
ATOM 1671 O O . ALA A 1 211 ? -10.396 3.289 -2.446 1.00 98.12 211 ALA A O 1
ATOM 1672 N N . SER A 1 212 ? -8.263 3.450 -3.101 1.00 97.56 212 SER A N 1
ATOM 1673 C CA . SER A 1 212 ? -7.746 3.654 -1.743 1.00 97.56 212 SER A CA 1
ATOM 1674 C C . SER A 1 212 ? -8.227 4.975 -1.126 1.00 97.56 212 SER A C 1
ATOM 1676 O O . SER A 1 212 ? -8.535 5.018 0.066 1.00 97.56 212 SER A O 1
ATOM 1678 N N . ALA A 1 213 ? -8.343 6.044 -1.922 1.00 95.75 213 ALA A N 1
ATOM 1679 C CA . ALA A 1 213 ? -8.910 7.313 -1.471 1.00 95.75 213 ALA A CA 1
ATOM 1680 C C . ALA A 1 213 ? -10.412 7.181 -1.165 1.00 95.75 213 ALA A C 1
ATOM 1682 O O . ALA A 1 213 ? -10.857 7.611 -0.101 1.00 95.75 213 ALA A O 1
ATOM 1683 N N . ALA A 1 214 ? -11.171 6.519 -2.043 1.00 96.00 214 ALA A N 1
ATOM 1684 C CA . ALA A 1 214 ? -12.592 6.244 -1.830 1.00 96.00 214 ALA A CA 1
ATOM 1685 C C . ALA A 1 214 ? -12.833 5.395 -0.571 1.00 96.00 214 ALA A C 1
ATOM 1687 O O . ALA A 1 214 ? -13.722 5.699 0.222 1.00 96.00 214 ALA A O 1
ATOM 1688 N N . LEU A 1 215 ? -11.997 4.381 -0.336 1.00 96.38 215 LEU A N 1
ATOM 1689 C CA . LEU A 1 215 ? -12.058 3.555 0.866 1.00 96.38 215 LEU A CA 1
ATOM 1690 C C . LEU A 1 215 ? -11.774 4.368 2.137 1.00 96.38 215 LEU A C 1
ATOM 1692 O O . LEU A 1 215 ? -12.466 4.204 3.142 1.00 96.38 215 LEU A O 1
ATOM 1696 N N . SER A 1 216 ? -10.777 5.258 2.103 1.00 93.50 216 SER A N 1
ATOM 1697 C CA . SER A 1 216 ? -10.490 6.160 3.224 1.00 93.50 216 SER A CA 1
ATOM 1698 C C . SER A 1 216 ? -11.696 7.042 3.564 1.00 93.50 216 SER A C 1
ATOM 1700 O O . SER A 1 216 ? -12.021 7.218 4.742 1.00 93.50 216 SER A O 1
ATOM 1702 N N . GLU A 1 217 ? -12.373 7.579 2.549 1.00 92.50 217 GLU A N 1
ATOM 1703 C CA . GLU A 1 217 ? -13.575 8.399 2.727 1.00 92.50 217 GLU A CA 1
ATOM 1704 C C . GLU A 1 217 ? -14.742 7.569 3.280 1.00 92.50 217 GLU A C 1
ATOM 1706 O O . GLU A 1 217 ? -15.363 7.958 4.268 1.00 92.50 217 GLU A O 1
ATOM 1711 N N . GLN A 1 218 ? -14.992 6.378 2.727 1.00 91.81 218 GLN A N 1
ATOM 1712 C CA . GLN A 1 218 ? -16.053 5.478 3.190 1.00 91.81 218 GLN A CA 1
ATOM 1713 C C . GLN A 1 218 ? -15.878 5.099 4.666 1.00 91.81 218 GLN A C 1
ATOM 1715 O O . GLN A 1 218 ? -16.834 5.179 5.438 1.00 91.81 218 GLN A O 1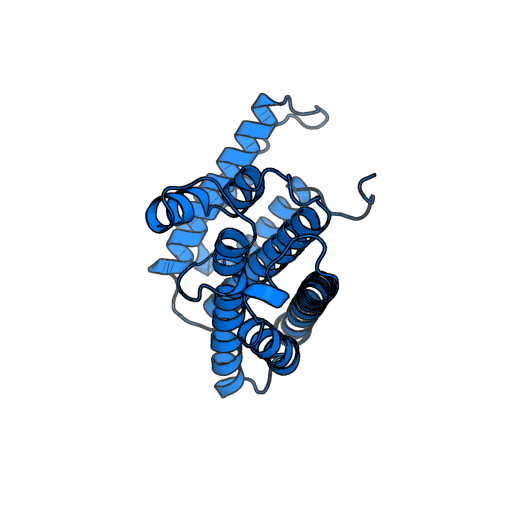
ATOM 1720 N N . ILE A 1 219 ? -14.658 4.744 5.084 1.00 90.94 219 ILE A N 1
ATOM 1721 C CA .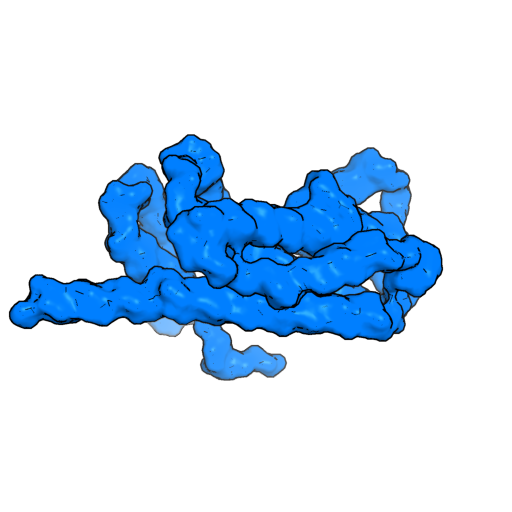 ILE A 1 219 ? -14.348 4.454 6.492 1.00 90.94 219 ILE A CA 1
ATOM 1722 C C . ILE A 1 219 ? -14.602 5.690 7.365 1.00 90.94 219 ILE A C 1
ATOM 1724 O O . ILE A 1 219 ? -15.177 5.571 8.450 1.00 90.94 219 ILE A O 1
ATOM 1728 N N . SER A 1 220 ? -14.201 6.873 6.891 1.00 88.06 220 SER A N 1
ATOM 1729 C CA . SER A 1 220 ? -14.395 8.144 7.600 1.00 88.06 220 SER A CA 1
ATOM 1730 C C . SER A 1 220 ? -15.880 8.430 7.843 1.00 88.06 220 SER A C 1
ATOM 1732 O O . SER A 1 220 ? -16.291 8.651 8.985 1.00 88.06 220 SER A O 1
ATOM 1734 N N . VAL A 1 221 ? -16.701 8.324 6.798 1.00 87.62 221 VAL A N 1
ATOM 1735 C CA . VAL A 1 221 ? -18.152 8.542 6.868 1.00 87.62 221 VAL A CA 1
ATOM 1736 C C . VAL A 1 221 ? -18.834 7.509 7.765 1.00 87.62 221 VAL A C 1
ATOM 1738 O O . VAL A 1 221 ? -19.620 7.867 8.643 1.00 87.62 221 VAL A O 1
ATOM 1741 N N . GLN A 1 222 ? -18.522 6.226 7.585 1.00 87.12 222 GLN A N 1
ATOM 1742 C CA . GLN A 1 222 ? -19.213 5.139 8.278 1.00 87.12 222 GLN A CA 1
ATOM 1743 C C . GLN A 1 222 ? -18.904 5.095 9.780 1.00 87.12 222 GLN A C 1
ATOM 1745 O O . GLN A 1 222 ? -19.795 4.791 10.573 1.00 87.12 222 GLN A O 1
ATOM 1750 N N . PHE A 1 223 ? -17.670 5.402 10.189 1.00 85.44 223 PHE A N 1
ATOM 1751 C CA . PHE A 1 223 ? -17.229 5.174 11.571 1.00 85.44 223 PHE A CA 1
ATOM 1752 C C . PHE A 1 223 ? -16.895 6.436 12.366 1.00 85.44 223 PHE A C 1
ATOM 1754 O O . PHE A 1 223 ? -16.916 6.374 13.594 1.00 85.44 223 PHE A O 1
ATOM 1761 N N . PHE A 1 224 ? -16.625 7.570 11.714 1.00 80.44 224 PHE A N 1
ATOM 1762 C CA . PHE A 1 224 ? -16.182 8.789 12.400 1.00 80.44 224 PHE A CA 1
ATOM 1763 C C . PHE A 1 224 ? -17.182 9.950 12.295 1.00 80.44 224 PHE A C 1
ATOM 1765 O O . PHE A 1 224 ? -17.240 10.783 13.199 1.00 80.44 224 PHE A O 1
ATOM 1772 N N . SER A 1 225 ? -18.039 9.994 11.268 1.00 72.31 225 SER A N 1
ATOM 1773 C CA . SER A 1 225 ? -19.062 11.050 11.154 1.00 72.31 225 SER A CA 1
ATOM 1774 C C . SER A 1 225 ? -20.235 10.884 12.132 1.00 72.31 225 SER A C 1
ATOM 1776 O O . SER A 1 225 ? -20.822 11.875 12.564 1.00 72.31 225 SER A O 1
ATOM 1778 N N . TYR A 1 226 ? -20.567 9.655 12.542 1.00 55.91 226 TYR A N 1
ATOM 1779 C CA . TYR A 1 226 ? -21.678 9.400 13.474 1.00 55.91 226 TYR A CA 1
ATOM 1780 C C . TYR A 1 226 ? -21.326 9.655 14.949 1.00 55.91 226 TYR A C 1
ATOM 1782 O O . TYR A 1 226 ? -22.217 9.902 15.767 1.00 55.91 226 TYR A O 1
ATOM 1790 N N . THR A 1 227 ? -20.041 9.648 15.307 1.00 51.62 227 THR A N 1
ATOM 1791 C CA . THR A 1 227 ? -19.588 9.878 16.688 1.00 51.62 227 THR A CA 1
ATOM 1792 C C . THR A 1 227 ? -19.679 11.345 17.125 1.00 51.62 227 THR A C 1
ATOM 1794 O O . THR A 1 227 ? -19.914 11.602 18.308 1.00 51.62 227 THR A O 1
ATOM 1797 N N . ASP A 1 228 ? -19.624 12.303 16.192 1.00 46.25 228 ASP A N 1
ATOM 1798 C CA . ASP A 1 228 ? -19.790 13.737 16.495 1.00 46.25 228 ASP A CA 1
ATOM 1799 C C . ASP A 1 228 ? -21.249 14.119 16.827 1.00 46.25 228 ASP A C 1
ATOM 1801 O O . ASP A 1 228 ? -21.504 15.054 17.594 1.00 46.25 228 ASP A O 1
ATOM 1805 N N . GLY A 1 229 ? -22.232 13.371 16.310 1.00 40.94 229 GLY A N 1
ATOM 1806 C CA . GLY A 1 229 ? -23.657 13.603 16.581 1.00 40.94 229 GLY A CA 1
ATOM 1807 C C . GLY A 1 229 ? -24.095 13.170 17.986 1.00 40.94 229 GLY A C 1
ATOM 1808 O O . GLY A 1 229 ? -24.857 13.876 18.652 1.00 40.94 229 GLY A O 1
ATOM 1809 N N . GLN A 1 230 ? -23.577 12.044 18.489 1.00 37.62 230 GLN A N 1
ATOM 1810 C CA . GLN A 1 230 ? -23.962 11.525 19.809 1.00 37.62 230 GLN A CA 1
ATOM 1811 C C . GLN A 1 230 ? -23.336 12.292 20.984 1.00 37.62 230 GLN A C 1
ATOM 1813 O O . GLN A 1 230 ? -23.947 12.364 22.053 1.00 37.62 230 GLN A O 1
ATOM 1818 N N . GLN A 1 231 ? -22.163 12.914 20.814 1.00 39.50 231 GLN A N 1
ATOM 1819 C CA . GLN A 1 231 ? -21.578 13.768 21.858 1.00 39.50 231 GLN A CA 1
ATOM 1820 C C . GLN A 1 231 ? -22.305 15.113 22.013 1.00 39.50 231 GLN A C 1
ATOM 1822 O O . GLN A 1 231 ? -22.347 15.649 23.121 1.00 39.50 231 GLN A O 1
ATOM 1827 N N . ARG A 1 232 ? -22.936 15.637 20.950 1.00 36.66 232 ARG A N 1
ATOM 1828 C CA . ARG A 1 232 ? -23.779 16.844 21.030 1.00 36.66 232 ARG A CA 1
ATOM 1829 C C . ARG A 1 232 ? -25.126 16.590 21.709 1.00 36.66 232 ARG A C 1
ATOM 1831 O O . ARG A 1 232 ? -25.543 17.418 22.506 1.00 36.66 232 ARG A O 1
ATOM 1838 N N . SER A 1 233 ? -25.751 15.433 21.479 1.00 37.16 233 SER A N 1
ATOM 1839 C CA . SER A 1 233 ? -27.041 15.082 22.101 1.00 37.16 233 SER A CA 1
ATOM 1840 C C . SER A 1 233 ? -26.951 14.715 23.591 1.00 37.16 233 SER A C 1
ATOM 1842 O O . SER A 1 233 ? -27.975 14.645 24.258 1.00 37.16 233 SER A O 1
ATOM 1844 N N . ARG A 1 234 ? -25.750 14.453 24.124 1.00 37.72 234 ARG A N 1
ATOM 1845 C CA . ARG A 1 234 ? -25.522 14.166 25.555 1.00 37.72 234 ARG A CA 1
ATOM 1846 C C . ARG A 1 234 ? -25.130 15.395 26.383 1.00 37.72 234 ARG A C 1
ATOM 1848 O O . ARG A 1 234 ? -24.916 15.266 27.584 1.00 37.72 234 ARG A O 1
ATOM 1855 N N . ARG A 1 235 ? -24.994 16.564 25.751 1.00 39.72 235 ARG A N 1
ATOM 1856 C CA . ARG A 1 235 ? -24.640 17.843 26.397 1.00 39.72 235 ARG A CA 1
ATOM 1857 C C . ARG A 1 235 ? -25.753 18.897 26.317 1.00 39.72 235 ARG A C 1
ATOM 1859 O O . ARG A 1 235 ? -25.499 20.050 26.653 1.00 39.72 235 ARG A O 1
ATOM 1866 N N . SER A 1 236 ? -26.946 18.504 25.879 1.00 37.72 236 SER A N 1
ATOM 1867 C CA . SER A 1 236 ? -28.167 19.319 25.847 1.00 37.72 236 SER A CA 1
ATOM 1868 C C . SER A 1 236 ? -29.172 18.811 26.864 1.00 37.72 236 SER A C 1
ATOM 1870 O O . SER A 1 236 ? -29.410 17.582 26.823 1.00 37.72 236 SER A O 1
#